Protein 1TH8 (pdb70)

Radius of gyration: 18.72 Å; Cα contacts (8 Å, |Δi|>4): 497; chains: 2; bounding box: 56×42×39 Å

CATH classification: 3.30.565.10

Int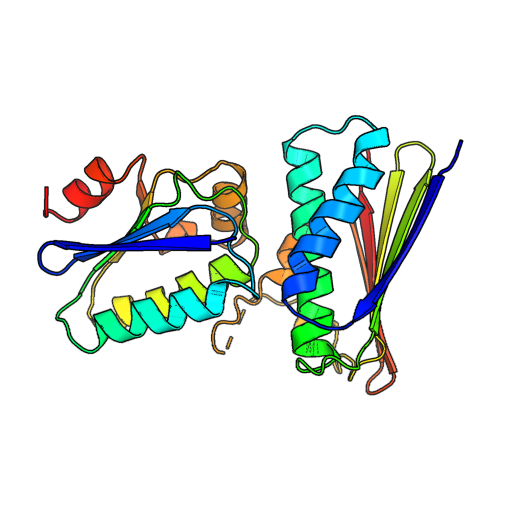erPro domains:
  IPR003594 Histidine kinase/HSP90-like ATPase domain [PF13581] (9-136)
  IPR003594 Histidine kinase/HSP90-like ATPase domain [SM00387] (35-140)
  IPR010194 Anti-sigma F factor [MF_00637] (1-140)
  IPR010194 Anti-sigma F factor [TIGR01925] (3-137)
  IPR036890 Histidine kinase/HSP90-like ATPase superfamily [G3DSA:3.30.565.10] (1-143)
  IPR036890 Histidine kinase/HSP90-like ATPase superfamily [SSF55874] (29-134)
  IPR050267 Bacterial Anti-sigma-factor Serine-Protein Kinases [PTHR35526] (3-136)

Nearest PDB structures (foldseek):
  1th8-assembly1_A-2  TM=1.008E+00  e=5.414E-26  Geobacillus stearothermophilus
  1thn-assembly1_A  TM=9.898E-01  e=7.086E-21  Geobacillus stearothermophilus
  6m37-assembly1_C-2  TM=9.021E-01  e=6.047E-09  Bacillus subtilis subsp. subtilis str. 168
  6m37-assembly1_A-2  TM=9.165E-01  e=3.126E-08  Bacillus subtilis subsp. subtilis str. 168
  6m36-assembly1_G  TM=9.454E-01  e=6.528E-08  Bacillus subtilis subsp. subtilis str. 168

Secondary structure (DSSP, 8-state):
-EEEEEEEEES-TTHHHHHHHHHHHHHGGG---HHHHHHHHHHHHHHHHHIIIIISTT-TTSEEEEEEEEETTEEEEEEEE-SS--S-HHHHT------S-HHHHHHHHSSEEEEEEETTTEEEEEEEE---/-EEEEEEEETTEEEEEEEEEESHHHHHHHHHHHHHHHHSS---EEEEEEEEEEEE-HHHHHHHHHHHHHHHHTT--EEEES--HHHHHHHHHHTGGGTSEEESSHHHHHHHTT--

GO terms:
  GO:0005515 protein binding (F, IPI)

Sequence (247 aa):
MRNEMHLQFSARSENESFARVTVAAFVAQLDPTMDELTEIKTVVSEAVTNAIIHGYNNDPNGIVSISVIIEDGVVHLTVRDEGVGIPDIEEARQPLERSGMGFTIMENFMDEVIVESEVNKGTTVYLKKHGISLAIDLEVKQDVLIVRLSGELDHHTAEELREQVTDVLENRAIRHIVLNLGQLTFMDSSGLGVILGRYKQIKNVGGQMVVCAVSPAVKRLFDMSGLFKIIRVEADEQFALQALGVA

Foldseek 3Di:
DKDKDKDKFFLALVCLQVQLVVVLVVLCVLVDDPVLSVLSSLLSSLLSPCCNCPFAVNHRVWMKMWMWIADPNKTKIKIKTQGQWDPDPVVLCDAVPDGSCNNVSQVVSFPDWDWDIDGNGIIMIITMHHDD/DKDWDWDDQPQEIETEIAEEDDPVPLVVVLVVVVVDVVPDNHQEYEYECQRYPYYDVRNVVSLVVVLVVNVVSVHAYEYENDDPVRVVVCVVVVVCVRHPYYHGPVVRCVVVVRD

B-factor: mean 39.4, std 10.83, range [18.96, 75.77]

Organism: Geobacillus stearothermophilus (NCBI:txid1422)

Structure (mmCIF, N/CA/C/O backbone):
data_1TH8
#
_entry.id   1TH8
#
_cell.length_a   153.646
_cell.length_b   153.646
_cell.length_c   97.517
_cell.angle_alpha   90.00
_cell.angle_beta   90.00
_cell.angle_gamma   120.00
#
_symmetry.space_group_name_H-M   'H 3 2'
#
loop_
_entity.id
_entity.type
_entity.pdbx_description
1 polymer 'Anti-sigma F factor'
2 polymer 'Anti-sigma F factor antagonist'
3 non-polymer 'MAGNESIUM ION'
4 non-polymer "ADENOSINE-5'-DIPHOSPHATE"
5 water water
#
loop_
_atom_site.group_PDB
_atom_site.id
_atom_site.type_symbol
_atom_site.label_atom_id
_atom_site.label_alt_id
_atom_site.label_comp_id
_atom_site.label_asym_id
_atom_site.label_entity_id
_atom_site.label_seq_id
_atom_site.pdbx_PDB_ins_code
_atom_site.Cartn_x
_atom_site.Cartn_y
_atom_site.Cartn_z
_atom_site.occupancy
_atom_site.B_iso_or_equiv
_atom_site.auth_seq_id
_atom_site.auth_comp_id
_atom_site.auth_asym_id
_atom_site.auth_atom_id
_atom_site.pdbx_PDB_model_num
ATOM 1 N N . MET A 1 1 ? 48.427 113.080 -34.527 1.00 61.93 1 MET A N 1
ATOM 2 C CA . MET A 1 1 ? 47.507 113.232 -33.367 1.00 60.44 1 MET A CA 1
ATOM 3 C C . MET A 1 1 ? 46.283 112.354 -33.364 1.00 60.06 1 MET A C 1
ATOM 4 O O . MET A 1 1 ? 45.293 112.556 -34.084 1.00 61.23 1 MET A O 1
ATOM 9 N N . ARG A 1 2 ? 46.449 111.356 -32.509 1.00 56.68 2 ARG A N 1
ATOM 10 C CA . ARG A 1 2 ? 45.531 110.298 -32.185 1.00 52.24 2 ARG A CA 1
ATOM 11 C C . ARG A 1 2 ? 45.626 110.362 -30.654 1.00 49.04 2 ARG A C 1
ATOM 12 O O . ARG A 1 2 ? 46.707 110.207 -30.086 1.00 49.94 2 ARG A O 1
ATOM 20 N N . ASN A 1 3 ? 44.515 110.616 -29.982 1.00 43.77 3 ASN A N 1
ATOM 21 C CA . ASN A 1 3 ? 44.545 110.758 -28.537 1.00 38.14 3 ASN A CA 1
ATOM 22 C C . ASN A 1 3 ? 43.724 109.652 -27.882 1.00 37.28 3 ASN A C 1
ATOM 23 O O . ASN A 1 3 ? 42.677 109.266 -28.396 1.00 37.42 3 ASN A O 1
ATOM 28 N N . GLU A 1 4 ? 44.199 109.127 -26.760 1.00 35.05 4 GLU A N 1
ATOM 29 C CA . GLU A 1 4 ? 43.473 108.066 -26.085 1.00 34.73 4 GLU A CA 1
ATOM 30 C C . GLU A 1 4 ? 43.401 108.264 -24.588 1.00 34.31 4 GLU A C 1
ATOM 31 O O . GLU A 1 4 ? 44.286 108.856 -23.975 1.00 33.93 4 GLU A O 1
ATOM 37 N N . MET A 1 5 ? 42.333 107.736 -24.009 1.00 32.54 5 MET A N 1
ATOM 38 C CA . MET A 1 5 ? 42.083 107.848 -22.588 1.00 31.29 5 MET A CA 1
ATOM 39 C C . MET A 1 5 ? 41.462 106.549 -22.074 1.00 31.03 5 MET A C 1
ATOM 40 O O . MET A 1 5 ? 40.710 105.893 -22.791 1.00 30.98 5 MET A O 1
ATOM 45 N N . HIS A 1 6 ? 41.800 106.174 -20.840 1.00 30.12 6 HIS A N 1
ATOM 46 C CA . HIS A 1 6 ? 41.268 104.968 -20.211 1.00 27.26 6 HIS A CA 1
ATOM 47 C C . HIS A 1 6 ? 40.894 105.316 -18.769 1.00 27.00 6 HIS A C 1
ATOM 48 O O . HIS A 1 6 ? 41.698 105.885 -18.036 1.00 27.04 6 HIS A O 1
ATOM 55 N N . LEU A 1 7 ? 39.669 104.983 -18.375 1.00 25.19 7 LEU A N 1
ATOM 56 C CA . LEU A 1 7 ? 39.172 105.284 -17.039 1.00 25.83 7 LEU A CA 1
ATOM 57 C C . LEU A 1 7 ? 38.559 104.059 -16.366 1.00 25.95 7 LEU A C 1
ATOM 58 O O . LEU A 1 7 ? 37.765 103.352 -16.967 1.00 27.64 7 LEU A O 1
ATOM 63 N N . GLN A 1 8 ? 38.943 103.798 -15.122 1.00 27.07 8 GLN A N 1
ATOM 64 C CA . GLN A 1 8 ? 38.383 102.678 -14.377 1.00 27.13 8 GLN A CA 1
ATOM 65 C C . GLN A 1 8 ? 37.883 103.271 -13.080 1.00 27.63 8 GLN A C 1
ATOM 66 O O . GLN A 1 8 ? 38.505 104.184 -12.547 1.00 33.13 8 GLN A O 1
ATOM 72 N N . PHE A 1 9 ? 36.772 102.768 -12.562 1.00 26.68 9 PHE A N 1
ATOM 73 C CA . PHE A 1 9 ? 36.234 103.309 -11.321 1.00 25.82 9 PHE A CA 1
ATOM 74 C C . PHE A 1 9 ? 35.259 102.359 -10.638 1.00 26.28 9 PHE A C 1
ATOM 75 O O . PHE A 1 9 ? 34.687 101.474 -11.277 1.00 25.58 9 PHE A O 1
ATOM 83 N N . SER A 1 10 ? 35.076 102.557 -9.336 1.00 25.94 10 SER A N 1
ATOM 84 C CA . SER A 1 10 ? 34.179 101.730 -8.537 1.00 26.70 10 SER A CA 1
ATOM 85 C C . SER A 1 10 ? 32.772 101.690 -9.121 1.00 27.25 10 SER A C 1
ATOM 86 O O . SER A 1 10 ? 32.264 102.696 -9.628 1.00 27.22 10 SER A O 1
ATOM 89 N N . ALA A 1 11 ? 32.135 100.529 -9.027 1.00 27.13 11 ALA A N 1
ATOM 90 C CA . ALA A 1 11 ? 30.782 100.375 -9.536 1.00 27.68 11 ALA A CA 1
ATOM 91 C C . ALA A 1 11 ? 29.774 101.025 -8.581 1.00 28.80 11 ALA A C 1
ATOM 92 O O . ALA 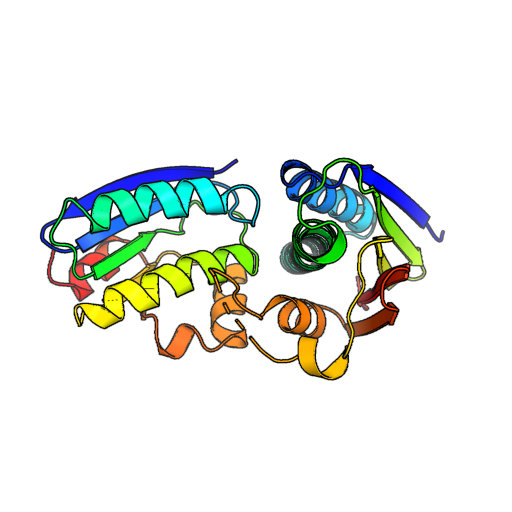A 1 11 ? 29.039 100.335 -7.878 1.00 30.55 11 ALA A O 1
ATOM 94 N N . ARG A 1 12 ? 29.762 102.358 -8.562 1.00 30.15 12 ARG A N 1
ATOM 95 C CA . ARG A 1 12 ? 28.858 103.154 -7.722 1.00 30.31 12 ARG A CA 1
ATOM 96 C C . ARG A 1 12 ? 28.010 104.044 -8.622 1.00 30.26 12 ARG A C 1
ATOM 97 O O . ARG A 1 12 ? 28.513 104.596 -9.602 1.00 30.63 12 ARG A O 1
ATOM 105 N N . SER A 1 13 ? 26.735 104.203 -8.285 1.00 30.59 13 SER A N 1
ATOM 106 C CA . SER A 1 13 ? 25.839 104.982 -9.126 1.00 31.65 13 SER A CA 1
ATOM 107 C C . SER A 1 13 ? 26.222 106.442 -9.267 1.00 31.83 13 SER A C 1
ATOM 108 O O . SER A 1 13 ? 25.934 107.059 -10.289 1.00 32.92 13 SER A O 1
ATOM 111 N N . GLU A 1 14 ? 26.880 107.003 -8.261 1.00 33.07 14 GLU A N 1
ATOM 112 C CA . GLU A 1 14 ? 27.280 108.403 -8.364 1.00 33.21 14 GLU A CA 1
ATOM 113 C C . GLU A 1 14 ? 28.357 108.578 -9.422 1.00 31.70 14 GLU A C 1
ATOM 114 O O . GLU A 1 14 ? 28.588 109.695 -9.888 1.00 34.15 14 GLU A O 1
ATOM 120 N N . ASN A 1 15 ? 29.013 107.486 -9.813 1.00 28.72 15 ASN A N 1
ATOM 121 C CA . ASN A 1 15 ? 30.045 107.580 -10.835 1.00 26.64 15 ASN A CA 1
ATOM 122 C C . ASN A 1 15 ? 29.474 107.602 -12.246 1.00 26.65 15 ASN A C 1
ATOM 123 O O . ASN A 1 15 ? 30.216 107.773 -13.214 1.00 26.05 15 ASN A O 1
ATOM 128 N N . GLU A 1 16 ? 28.159 107.435 -12.364 1.00 26.90 16 GLU A N 1
ATOM 129 C CA . GLU A 1 16 ? 27.506 107.480 -13.674 1.00 27.90 16 GLU A CA 1
ATOM 130 C C . GLU A 1 16 ? 27.749 108.869 -14.249 1.00 27.89 16 GLU A C 1
ATOM 131 O O . GLU A 1 16 ? 28.158 109.022 -15.403 1.00 29.66 16 GLU A O 1
ATOM 137 N N . SER A 1 17 ? 27.499 109.872 -13.415 1.00 27.43 17 SER A N 1
ATOM 138 C CA . SER A 1 17 ? 27.678 111.276 -13.763 1.00 27.55 17 SER A CA 1
ATOM 139 C C . SER A 1 17 ? 29.143 111.571 -14.055 1.00 27.62 17 SER A C 1
ATOM 140 O O . SER A 1 17 ? 29.481 112.252 -15.029 1.00 28.49 17 SER A O 1
ATOM 143 N N . PHE A 1 18 ? 30.006 111.058 -13.191 1.00 26.03 18 PHE A N 1
ATOM 144 C CA . PHE A 1 18 ? 31.432 111.246 -13.332 1.00 24.03 18 PHE A CA 1
ATOM 145 C C . PHE A 1 18 ? 31.905 110.720 -14.688 1.00 23.59 18 PHE A C 1
ATOM 146 O O . PHE A 1 18 ? 32.737 111.338 -15.345 1.00 24.51 18 PHE A O 1
ATOM 154 N N . ALA A 1 19 ? 31.373 109.580 -15.108 1.00 23.17 19 ALA A N 1
ATOM 155 C CA . ALA A 1 19 ? 31.767 108.995 -16.382 1.00 23.13 19 ALA A CA 1
ATOM 156 C C . ALA A 1 19 ? 31.275 109.847 -17.546 1.00 25.10 19 ALA A C 1
ATOM 157 O O . ALA A 1 19 ? 31.993 110.037 -18.525 1.00 25.46 19 ALA A O 1
ATOM 159 N N . ARG A 1 20 ? 30.060 110.379 -17.438 1.00 25.98 20 ARG A N 1
ATOM 160 C CA . ARG A 1 20 ? 29.528 111.218 -18.508 1.00 27.85 20 ARG A CA 1
ATOM 161 C C . ARG A 1 20 ? 30.411 112.446 -18.691 1.00 28.32 20 ARG A C 1
ATOM 162 O O . ARG A 1 20 ? 30.816 112.788 -19.810 1.00 28.07 20 ARG A O 1
ATOM 170 N N . VAL A 1 21 ? 30.692 113.108 -17.574 1.00 28.33 21 VAL A N 1
ATOM 171 C CA . VAL A 1 21 ? 31.503 114.310 -17.558 1.00 26.38 21 VAL A CA 1
ATOM 172 C C . VAL A 1 21 ? 32.879 114.090 -18.173 1.00 27.69 21 VAL A C 1
ATOM 173 O O . VAL A 1 21 ? 33.283 114.815 -19.082 1.00 29.3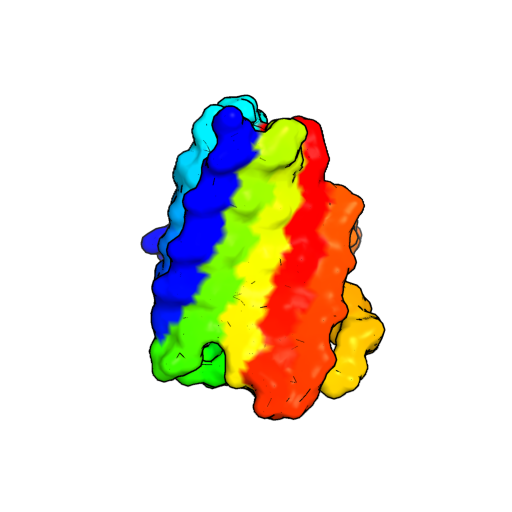4 21 VAL A O 1
ATOM 177 N N . THR A 1 22 ? 33.580 113.072 -17.691 1.00 26.42 22 THR A N 1
ATOM 178 C CA . THR A 1 22 ? 34.920 112.756 -18.159 1.00 25.84 22 THR A CA 1
ATOM 179 C C . THR A 1 22 ? 35.025 112.457 -19.657 1.00 25.93 22 THR A C 1
ATOM 180 O O . THR A 1 22 ? 35.884 113.013 -20.345 1.00 25.56 22 THR A O 1
ATOM 184 N N . VAL A 1 23 ? 34.174 111.566 -20.157 1.00 25.25 23 VAL A N 1
ATOM 185 C CA . VAL A 1 23 ? 34.203 111.218 -21.573 1.00 24.24 23 VAL A CA 1
ATOM 186 C C . VAL A 1 23 ? 33.866 112.424 -22.432 1.00 26.00 23 VAL A C 1
ATOM 187 O O . VAL A 1 23 ? 34.469 112.626 -23.494 1.00 25.74 23 VAL A O 1
ATOM 191 N N . ALA A 1 24 ? 32.902 113.221 -21.973 1.00 25.61 24 ALA A N 1
ATOM 192 C CA . ALA A 1 24 ? 32.509 114.421 -22.702 1.00 27.68 24 ALA A CA 1
ATOM 193 C C . ALA A 1 24 ? 33.686 115.394 -22.749 1.00 29.32 24 ALA A C 1
ATOM 194 O O . ALA A 1 24 ? 33.991 115.952 -23.804 1.00 32.32 24 ALA A O 1
ATOM 196 N N . ALA A 1 25 ? 34.342 115.594 -21.605 1.00 28.37 25 ALA A N 1
ATOM 197 C CA . ALA A 1 25 ? 35.489 116.499 -21.517 1.00 27.71 25 ALA A CA 1
ATOM 198 C C . ALA A 1 25 ? 36.559 116.090 -22.521 1.00 27.49 25 ALA A C 1
ATOM 199 O O . ALA A 1 25 ? 37.154 116.933 -23.180 1.00 29.34 25 ALA A O 1
ATOM 201 N N . PHE A 1 26 ? 36.791 114.788 -22.639 1.00 26.21 26 PHE A N 1
ATOM 202 C CA . PHE A 1 26 ? 37.784 114.276 -23.570 1.00 27.07 26 PHE A CA 1
ATOM 203 C C . PHE A 1 26 ? 37.339 114.424 -25.037 1.00 28.14 26 PHE A C 1
ATOM 204 O O . PHE A 1 26 ? 38.139 114.743 -25.911 1.00 30.42 26 PHE A O 1
ATOM 212 N N . VAL A 1 27 ? 36.063 114.190 -25.307 1.00 29.87 27 VAL A N 1
ATOM 213 C CA . VAL A 1 27 ? 35.553 114.294 -26.669 1.00 32.14 27 VAL A CA 1
ATOM 214 C C . VAL A 1 27 ? 35.464 115.755 -27.118 1.00 33.19 27 VAL A C 1
ATOM 215 O O . VAL A 1 27 ? 35.468 116.047 -28.314 1.00 33.84 27 VAL A O 1
ATOM 219 N N . ALA A 1 28 ? 35.408 116.667 -26.153 1.00 34.39 28 ALA A N 1
ATOM 220 C CA . ALA A 1 28 ? 35.320 118.094 -26.437 1.00 36.62 28 ALA A CA 1
ATOM 221 C C . ALA A 1 28 ? 36.493 118.584 -27.280 1.00 38.64 28 ALA A C 1
ATOM 222 O O . ALA A 1 28 ? 36.351 119.530 -28.052 1.00 40.90 28 ALA A O 1
ATOM 224 N N . GLN A 1 29 ? 37.648 117.942 -27.137 1.00 40.69 29 GLN A N 1
ATOM 225 C CA . GLN A 1 29 ? 38.831 118.336 -27.898 1.00 43.02 29 GLN A CA 1
ATOM 226 C C . GLN A 1 29 ? 38.560 118.347 -29.407 1.00 43.48 29 GLN A C 1
ATOM 227 O O . GLN A 1 29 ? 39.337 118.908 -30.174 1.00 44.05 29 GLN A O 1
ATOM 233 N N . LEU A 1 30 ? 37.457 117.729 -29.823 1.00 43.40 30 LEU A N 1
ATOM 234 C CA . LEU A 1 30 ? 37.080 117.670 -31.234 1.00 44.43 30 LEU A CA 1
ATOM 235 C C . LEU A 1 30 ? 36.070 118.745 -31.621 1.00 45.97 30 LEU A C 1
ATOM 236 O O . LEU A 1 30 ? 35.654 118.818 -32.778 1.00 46.78 30 LEU A O 1
ATOM 241 N N . ASP A 1 31 ? 35.665 119.568 -30.661 1.00 47.11 31 ASP A N 1
ATOM 242 C CA . ASP A 1 31 ? 34.673 120.609 -30.921 1.00 49.49 31 ASP A CA 1
ATOM 243 C C . ASP A 1 31 ? 33.399 120.024 -31.534 1.00 49.04 31 ASP A C 1
ATOM 244 O O . ASP A 1 31 ? 33.078 120.286 -32.695 1.00 49.41 31 ASP A O 1
ATOM 249 N N . PRO A 1 32 ? 32.671 119.195 -30.771 1.00 48.51 32 PRO A N 1
ATOM 250 C CA . PRO A 1 32 ? 31.430 118.598 -31.279 1.00 48.01 32 PRO A CA 1
ATOM 251 C C . PRO A 1 32 ? 30.249 119.502 -30.940 1.00 47.84 32 PRO A C 1
ATOM 252 O O . PRO A 1 32 ? 30.366 120.381 -30.081 1.00 47.95 32 PRO A O 1
ATOM 256 N N . THR A 1 33 ? 29.116 119.291 -31.604 1.00 47.13 33 THR A N 1
ATOM 257 C CA . THR A 1 33 ? 27.934 120.100 -31.328 1.00 48.44 33 THR A CA 1
ATOM 258 C C . THR A 1 33 ? 27.386 119.698 -29.964 1.00 49.98 33 THR A C 1
ATOM 259 O O . THR A 1 33 ? 27.778 118.668 -29.416 1.00 49.79 33 THR A O 1
ATOM 263 N N . MET A 1 34 ? 26.490 120.510 -29.411 1.00 51.92 34 MET A N 1
ATOM 264 C CA . MET A 1 34 ? 25.907 120.198 -28.111 1.00 53.52 34 MET A CA 1
ATOM 265 C C . MET A 1 34 ? 25.122 118.901 -28.189 1.00 51.64 34 MET A C 1
ATOM 266 O O . MET A 1 34 ? 25.107 118.111 -27.241 1.00 51.85 34 MET A O 1
ATOM 271 N N . ASP A 1 35 ? 24.473 118.683 -29.324 1.00 48.34 35 ASP A N 1
ATOM 272 C CA . ASP A 1 35 ? 23.688 117.479 -29.514 1.00 47.93 35 ASP A CA 1
ATOM 273 C C . ASP A 1 35 ? 24.567 116.247 -29.581 1.00 44.94 35 ASP A C 1
ATOM 274 O O . ASP A 1 35 ? 24.202 115.201 -29.051 1.00 45.13 35 ASP A O 1
ATOM 279 N N . GLU A 1 36 ? 25.723 116.367 -30.228 1.00 41.80 36 GLU A N 1
ATOM 280 C CA . GLU A 1 36 ? 26.644 115.239 -30.339 1.00 39.52 36 GLU A CA 1
ATOM 281 C C . GLU A 1 36 ? 27.206 114.884 -28.968 1.00 36.44 36 GLU A C 1
ATOM 282 O O . GLU A 1 36 ? 27.371 113.715 -28.636 1.00 36.80 36 GLU A O 1
ATOM 288 N N . LEU A 1 37 ? 27.486 115.907 -28.177 1.00 33.44 37 LEU A N 1
ATOM 289 C CA . LEU A 1 37 ? 28.021 115.738 -26.834 1.00 32.29 37 LEU A CA 1
ATOM 290 C C . LEU A 1 37 ? 26.960 115.106 -25.927 1.00 31.52 37 LEU A C 1
ATOM 291 O O . LEU A 1 37 ? 27.268 114.283 -25.063 1.00 28.54 37 LEU A O 1
ATOM 296 N N . THR A 1 38 ? 25.706 115.499 -26.127 1.00 30.45 38 THR A N 1
ATOM 297 C CA . THR A 1 38 ? 24.613 114.957 -25.334 1.00 30.15 38 THR A CA 1
ATOM 298 C C . THR A 1 38 ? 24.477 113.468 -25.639 1.00 29.82 38 THR A C 1
ATOM 299 O O . THR A 1 38 ? 24.332 112.651 -24.733 1.00 31.05 38 THR A O 1
ATOM 303 N N . GLU A 1 39 ? 24.554 113.122 -26.919 1.00 30.49 39 GLU A N 1
ATOM 304 C CA . GLU A 1 39 ? 24.456 111.741 -27.356 1.00 30.82 39 GLU A CA 1
ATOM 305 C C . GLU A 1 39 ? 25.571 110.892 -26.755 1.00 31.15 39 GLU A C 1
ATOM 306 O O . GLU A 1 39 ? 25.319 109.801 -26.240 1.00 31.96 39 GLU A O 1
ATOM 312 N N . ILE A 1 40 ? 26.805 111.388 -26.835 1.00 30.23 40 ILE A N 1
ATOM 313 C CA . ILE A 1 40 ? 27.948 110.676 -26.279 1.00 28.21 40 ILE A CA 1
ATOM 314 C C . ILE A 1 40 ? 27.721 110.459 -24.777 1.00 27.03 40 ILE A C 1
ATOM 315 O O . ILE A 1 40 ? 27.852 109.345 -24.281 1.00 27.77 40 ILE A O 1
ATOM 320 N N . LYS A 1 41 ? 27.372 111.526 -24.064 1.00 26.03 41 LYS A N 1
ATOM 321 C CA . LYS A 1 41 ? 27.126 111.438 -22.626 1.00 27.76 41 LYS A CA 1
ATOM 322 C C . LYS A 1 41 ? 26.048 110.426 -22.291 1.00 28.11 41 LYS A C 1
ATOM 323 O O . LYS A 1 41 ? 26.168 109.687 -21.314 1.00 27.57 41 LYS A O 1
ATOM 329 N N . THR A 1 42 ? 24.999 110.386 -23.109 1.00 28.00 42 THR A N 1
ATOM 330 C CA . THR A 1 42 ? 23.899 109.468 -22.875 1.00 27.20 42 THR A CA 1
ATOM 331 C C . THR A 1 42 ? 24.295 108.007 -23.067 1.00 27.26 42 THR A C 1
ATOM 332 O O . THR A 1 42 ? 24.032 107.183 -22.190 1.00 28.23 42 THR A O 1
ATOM 336 N N . VAL A 1 43 ? 24.937 107.676 -24.189 1.00 25.66 43 VAL A N 1
ATOM 337 C CA . VAL A 1 43 ? 25.342 106.290 -24.416 1.00 24.79 43 VAL A CA 1
ATOM 338 C C . VAL A 1 43 ? 26.349 105.813 -23.357 1.00 25.72 43 VAL A C 1
ATOM 339 O O . VAL A 1 43 ? 26.351 104.637 -22.983 1.00 26.40 43 VAL A O 1
ATOM 343 N N . VAL A 1 44 ? 27.204 106.717 -22.879 1.00 24.86 44 VAL A N 1
ATOM 344 C CA . VAL A 1 44 ? 28.170 106.370 -21.832 1.00 22.96 44 VAL A CA 1
ATOM 345 C C . VAL A 1 44 ? 27.356 106.016 -20.585 1.00 23.50 44 VAL A C 1
ATOM 346 O O . VAL A 1 44 ? 27.626 105.020 -19.905 1.00 23.83 44 VAL A O 1
ATOM 350 N N . SER A 1 45 ? 26.341 106.829 -20.308 1.00 22.60 45 SER A N 1
ATOM 351 C CA . SER A 1 45 ? 25.478 106.623 -19.142 1.00 24.02 45 SER A CA 1
ATOM 352 C C . SER A 1 45 ? 24.734 105.288 -19.213 1.00 25.53 45 SER A C 1
ATOM 353 O O . SER A 1 45 ? 24.600 104.586 -18.212 1.00 25.24 45 SER A O 1
ATOM 356 N N . GLU A 1 46 ? 24.253 104.938 -20.401 1.00 26.98 46 GLU A N 1
ATOM 357 C CA . GLU A 1 46 ? 23.540 103.683 -20.584 1.00 25.85 46 GLU A CA 1
ATOM 358 C C . GLU A 1 46 ? 24.462 102.506 -20.299 1.00 26.37 46 GLU A C 1
ATOM 359 O O . GLU A 1 46 ? 24.143 101.639 -19.488 1.00 27.15 46 GLU A O 1
ATOM 365 N N . ALA A 1 47 ? 25.605 102.482 -20.978 1.00 26.95 47 ALA A N 1
ATOM 366 C CA . ALA A 1 47 ? 26.569 101.403 -20.823 1.00 26.93 47 ALA A CA 1
ATOM 367 C C . ALA A 1 47 ? 27.125 101.297 -19.407 1.00 28.30 47 ALA A C 1
ATOM 368 O O . ALA A 1 47 ? 27.219 100.200 -18.853 1.00 28.84 47 ALA A O 1
ATOM 370 N N . VAL A 1 48 ? 27.502 102.431 -18.825 1.00 27.75 48 VAL A N 1
ATOM 371 C CA . VAL A 1 48 ? 28.052 102.431 -17.478 1.00 25.39 48 VAL A CA 1
ATOM 372 C C . VAL A 1 48 ? 26.993 102.012 -16.461 1.00 25.85 48 VAL A C 1
ATOM 373 O O . VAL A 1 48 ? 27.281 101.265 -15.521 1.00 25.57 48 VAL A O 1
ATOM 377 N N . THR A 1 49 ? 25.765 102.480 -16.652 1.00 25.41 49 THR A N 1
ATOM 378 C CA . THR A 1 49 ? 24.685 102.106 -15.755 1.00 24.26 49 THR A CA 1
ATOM 379 C C . THR A 1 49 ? 24.424 100.597 -15.876 1.00 25.43 49 THR A C 1
ATOM 380 O O . THR A 1 49 ? 24.160 99.922 -14.874 1.00 24.95 49 THR A O 1
ATOM 384 N N . ASN A 1 50 ? 24.510 100.062 -17.094 1.00 24.39 50 ASN A N 1
ATOM 385 C CA . ASN A 1 50 ? 24.286 98.627 -17.284 1.00 25.47 50 ASN A CA 1
ATOM 386 C C . ASN A 1 50 ? 25.323 97.824 -16.501 1.00 26.01 50 ASN A C 1
ATOM 387 O O . ASN A 1 50 ? 24.974 96.864 -15.816 1.00 28.01 50 ASN A O 1
ATOM 392 N N . ALA A 1 51 ? 26.592 98.220 -16.606 1.00 24.87 51 ALA A N 1
ATOM 393 C CA . ALA A 1 51 ? 27.677 97.530 -15.914 1.00 24.50 51 ALA A CA 1
ATOM 394 C C . ALA A 1 51 ? 27.429 97.498 -14.408 1.00 25.62 51 ALA A C 1
ATOM 395 O O . ALA A 1 51 ? 27.577 96.462 -13.760 1.00 26.97 51 ALA A O 1
ATOM 397 N N . ILE A 1 52 ? 27.036 98.641 -13.862 1.00 25.58 52 ILE A N 1
ATOM 398 C CA . ILE A 1 52 ? 26.786 98.774 -12.438 1.00 26.61 52 ILE A CA 1
ATOM 399 C C . ILE A 1 52 ? 25.602 97.956 -11.911 1.00 29.64 52 ILE A C 1
ATOM 400 O O . ILE A 1 52 ? 25.778 97.103 -11.038 1.00 29.17 52 ILE A O 1
ATOM 405 N N . ILE A 1 53 ? 24.406 98.205 -12.440 1.00 30.73 53 ILE A N 1
ATOM 406 C CA . ILE A 1 53 ? 23.219 97.505 -11.971 1.00 32.25 53 ILE A CA 1
ATOM 407 C C . ILE A 1 53 ? 23.026 96.091 -12.484 1.00 33.56 53 ILE A C 1
ATOM 408 O O . ILE A 1 53 ? 22.460 95.268 -11.776 1.00 34.85 53 ILE A O 1
ATOM 413 N N . HIS A 1 54 ? 23.479 95.799 -13.702 1.00 34.56 54 HIS A N 1
ATOM 414 C CA . HIS A 1 54 ? 23.327 94.451 -14.263 1.00 33.44 54 HIS A CA 1
ATOM 415 C C . HIS A 1 54 ? 24.595 93.617 -14.139 1.00 34.20 54 HIS A C 1
ATOM 416 O O . HIS A 1 54 ? 24.545 92.449 -13.752 1.00 35.88 54 HIS A O 1
ATOM 423 N N . GLY A 1 55 ? 25.730 94.205 -14.507 1.00 33.01 55 GLY A N 1
ATOM 424 C CA . GLY A 1 55 ? 26.982 93.477 -14.423 1.00 31.79 55 GLY A CA 1
ATOM 425 C C . GLY A 1 55 ? 27.415 93.140 -13.001 1.00 31.69 55 GLY A C 1
ATOM 426 O O . GLY A 1 55 ? 27.710 91.988 -12.695 1.00 30.51 55 GLY A O 1
ATOM 427 N N . TYR A 1 56 ? 27.440 94.140 -12.125 1.00 31.68 56 TYR A N 1
ATOM 428 C CA . TYR A 1 56 ? 27.876 93.931 -10.748 1.00 32.39 56 TYR A CA 1
ATOM 429 C C . TYR A 1 56 ? 26.754 93.918 -9.723 1.00 35.40 56 TYR A C 1
ATOM 430 O O . TYR A 1 56 ? 27.015 93.827 -8.522 1.00 35.11 56 TYR A O 1
ATOM 439 N N . ASN A 1 57 ? 25.509 94.011 -10.180 1.00 38.47 57 ASN A N 1
ATOM 440 C CA . ASN A 1 57 ? 24.385 94.007 -9.250 1.00 42.15 57 ASN A CA 1
ATOM 441 C C . ASN A 1 57 ? 24.579 95.014 -8.120 1.00 43.01 57 ASN A C 1
ATOM 442 O O . ASN A 1 57 ? 24.351 94.700 -6.954 1.00 43.56 57 ASN A O 1
ATOM 447 N N . ASN A 1 58 ? 25.013 96.216 -8.482 1.00 44.23 58 ASN A N 1
ATOM 448 C CA . ASN A 1 58 ? 25.230 97.305 -7.534 1.00 44.40 58 ASN A CA 1
ATOM 449 C C . ASN A 1 58 ? 26.336 97.120 -6.500 1.00 44.08 58 ASN A C 1
ATOM 450 O O . ASN A 1 58 ? 26.429 97.899 -5.552 1.00 45.59 58 ASN A O 1
ATOM 455 N N . ASP A 1 59 ? 27.175 96.104 -6.673 1.00 42.89 59 ASP A N 1
ATOM 456 C CA . ASP A 1 59 ? 28.284 95.880 -5.748 1.00 41.85 59 ASP A CA 1
ATOM 457 C C . ASP A 1 59 ? 29.407 96.882 -6.062 1.00 40.95 59 ASP A C 1
ATOM 458 O O . ASP A 1 59 ? 30.036 96.818 -7.121 1.00 37.95 59 ASP A O 1
ATOM 463 N N . PRO A 1 60 ? 29.676 97.814 -5.129 1.00 40.75 60 PRO A N 1
ATOM 464 C CA . PRO A 1 60 ? 30.708 98.844 -5.290 1.00 40.12 60 PRO A CA 1
ATOM 465 C C . PRO A 1 60 ? 32.139 98.346 -5.416 1.00 39.64 60 PRO A C 1
ATOM 466 O O . PRO A 1 60 ? 33.046 99.126 -5.703 1.00 41.40 60 PRO A O 1
ATOM 470 N N . ASN A 1 61 ? 32.356 97.057 -5.200 1.00 38.65 61 ASN A N 1
ATOM 471 C CA . ASN A 1 61 ? 33.703 96.533 -5.326 1.00 36.95 61 ASN A CA 1
ATOM 472 C C . ASN A 1 61 ? 34.014 96.216 -6.782 1.00 35.29 61 ASN A C 1
ATOM 473 O O . ASN A 1 61 ? 35.174 96.042 -7.162 1.00 34.58 61 ASN A O 1
ATOM 478 N N . GLY A 1 62 ? 32.972 96.157 -7.604 1.00 33.24 62 GLY A N 1
ATOM 479 C CA . GLY A 1 62 ? 33.177 95.885 -9.012 1.00 29.95 62 GLY A CA 1
ATOM 480 C C . GLY A 1 62 ? 33.849 97.090 -9.640 1.00 29.47 62 GLY A C 1
ATOM 481 O O . GLY A 1 62 ? 33.673 98.225 -9.178 1.00 28.85 62 GLY A O 1
ATOM 482 N N . ILE A 1 63 ? 34.621 96.847 -10.691 1.00 27.54 63 ILE A N 1
ATOM 483 C CA . ILE A 1 63 ? 35.329 97.912 -11.385 1.00 26.21 63 ILE A CA 1
ATOM 484 C C . ILE A 1 63 ? 34.832 98.059 -12.824 1.00 26.53 63 ILE A C 1
ATOM 485 O O . ILE A 1 63 ? 34.894 97.113 -13.613 1.00 25.90 63 ILE A O 1
ATOM 490 N N . VAL A 1 64 ? 34.335 99.251 -13.145 1.00 25.64 64 VAL A N 1
ATOM 491 C CA . VAL A 1 64 ? 33.843 99.573 -14.484 1.00 24.70 64 VAL A CA 1
ATOM 492 C C . VAL A 1 64 ? 35.010 100.215 -15.222 1.00 26.09 64 VAL A C 1
ATOM 493 O O . VAL A 1 64 ? 35.621 101.156 -14.711 1.00 27.69 64 VAL A O 1
ATOM 497 N N . SER A 1 65 ? 35.311 99.718 -16.417 1.00 26.01 65 SER A N 1
ATOM 498 C CA . SER A 1 65 ? 36.423 100.234 -17.209 1.00 27.33 65 SER A CA 1
ATOM 499 C C . SER A 1 65 ? 35.989 100.831 -18.551 1.00 28.07 65 SER A C 1
ATOM 500 O O . SER A 1 65 ? 35.197 100.239 -19.287 1.00 30.69 65 SER A O 1
ATOM 503 N N . ILE A 1 66 ? 36.521 102.009 -18.863 1.00 27.57 66 ILE A N 1
ATOM 504 C CA . ILE A 1 66 ? 36.189 102.721 -20.088 1.00 25.64 66 ILE A CA 1
ATO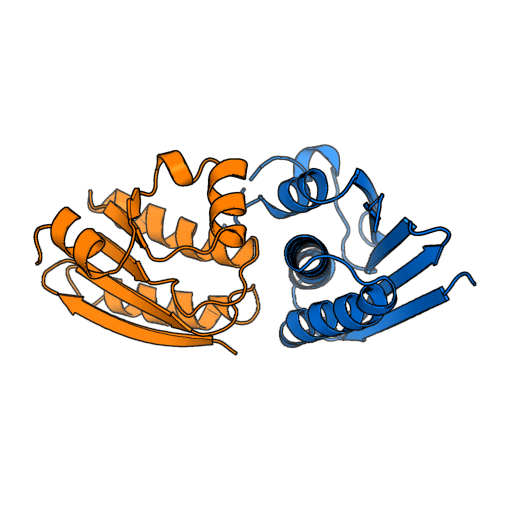M 505 C C . ILE A 1 66 ? 37.431 103.111 -20.876 1.00 27.52 66 ILE A C 1
ATOM 506 O O . ILE A 1 66 ? 38.467 103.433 -20.298 1.00 27.61 66 ILE A O 1
ATOM 511 N N . SER A 1 67 ? 37.313 103.089 -22.198 1.00 26.06 67 SER A N 1
ATOM 512 C CA . SER A 1 67 ? 38.407 103.470 -23.075 1.00 26.62 67 SER A CA 1
ATOM 513 C C . SER A 1 67 ? 37.846 104.346 -24.171 1.00 27.31 67 SER A C 1
ATOM 514 O O . SER A 1 67 ? 36.802 104.039 -24.741 1.00 27.46 67 SER A O 1
ATOM 517 N N . VAL A 1 68 ? 38.523 105.453 -24.444 1.00 27.35 68 VAL A N 1
ATOM 518 C CA . VAL A 1 68 ? 38.099 106.347 -25.505 1.00 28.35 68 VAL A CA 1
ATOM 519 C C . VAL A 1 68 ? 39.310 106.625 -26.376 1.00 30.66 68 VAL A C 1
ATOM 520 O O . VAL A 1 68 ? 40.287 107.216 -25.920 1.00 31.64 68 VAL A O 1
ATOM 524 N N . ILE A 1 69 ? 39.262 106.154 -27.617 1.00 32.70 69 ILE A N 1
ATOM 525 C CA . ILE A 1 69 ? 40.345 106.381 -28.565 1.00 33.42 69 ILE A CA 1
ATOM 526 C C . ILE A 1 69 ? 39.803 107.362 -29.589 1.00 34.48 69 ILE A C 1
ATOM 527 O O . ILE A 1 69 ? 38.758 107.115 -30.177 1.00 34.55 69 ILE A O 1
ATOM 532 N N . ILE A 1 70 ? 40.480 108.484 -29.783 1.00 35.60 70 ILE A N 1
ATOM 533 C CA . ILE A 1 70 ? 40.038 109.434 -30.791 1.00 37.89 70 ILE A CA 1
ATOM 534 C C . ILE A 1 70 ? 41.101 109.425 -31.874 1.00 41.35 70 ILE A C 1
ATOM 535 O O . ILE A 1 70 ? 42.268 109.720 -31.615 1.00 39.78 70 ILE A O 1
ATOM 540 N N . GLU A 1 71 ? 40.697 109.055 -33.083 1.00 45.37 71 GLU A N 1
ATOM 541 C CA . GLU A 1 71 ? 41.623 108.985 -34.199 1.00 50.33 71 GLU A CA 1
ATOM 542 C C . GLU A 1 71 ? 40.936 109.325 -35.514 1.00 52.35 71 GLU A C 1
ATOM 543 O O . GLU A 1 71 ? 39.969 108.672 -35.908 1.00 53.63 71 GLU A O 1
ATOM 549 N N . ASP A 1 72 ? 41.446 110.354 -36.186 1.00 54.75 72 ASP A N 1
ATOM 550 C CA . ASP A 1 72 ? 40.891 110.798 -37.461 1.00 55.83 72 ASP A CA 1
ATOM 551 C C . ASP A 1 72 ? 39.427 111.192 -37.307 1.00 55.24 72 ASP A C 1
ATOM 552 O O . ASP A 1 72 ? 38.564 110.756 -38.075 1.00 54.96 72 ASP A O 1
ATOM 557 N N . GLY A 1 73 ? 39.158 112.014 -36.296 1.00 54.00 73 GLY A N 1
ATOM 558 C CA . GLY A 1 73 ? 37.806 112.478 -36.048 1.00 51.60 73 GLY A CA 1
ATOM 559 C C . GLY A 1 73 ? 36.831 111.405 -35.602 1.00 49.35 73 GLY A C 1
ATOM 560 O O . GLY A 1 73 ? 35.669 111.709 -35.332 1.00 49.72 73 GLY A O 1
ATOM 561 N N . VAL A 1 74 ? 37.299 110.159 -35.519 1.00 46.51 74 VAL A N 1
ATOM 562 C CA . VAL A 1 74 ? 36.457 109.034 -35.109 1.00 42.72 74 VAL A CA 1
ATOM 563 C C . VAL A 1 74 ? 36.600 108.693 -33.621 1.00 40.58 74 VAL A C 1
ATOM 564 O O . VAL A 1 74 ? 37.713 108.591 -33.093 1.00 39.69 74 VAL A O 1
ATOM 568 N N . VAL A 1 75 ? 35.461 108.514 -32.957 1.00 36.23 75 VAL A N 1
ATOM 569 C CA . VAL A 1 75 ? 35.430 108.197 -31.536 1.00 32.54 75 VAL A CA 1
ATOM 570 C C . VAL A 1 75 ? 35.143 106.721 -31.273 1.00 32.63 75 VAL A C 1
ATOM 571 O O . VAL A 1 75 ? 34.073 106.217 -31.612 1.00 33.43 75 VAL A O 1
ATOM 575 N N . HIS A 1 76 ? 36.108 106.037 -30.667 1.00 32.35 76 HIS A N 1
ATOM 576 C CA . HIS A 1 76 ? 35.979 104.630 -30.319 1.00 30.86 76 HIS A CA 1
ATOM 577 C C . HIS A 1 76 ? 35.760 104.574 -28.817 1.00 29.11 76 HIS A C 1
ATOM 578 O O . HIS A 1 76 ? 36.678 104.816 -28.043 1.00 28.48 76 HIS A O 1
ATOM 585 N N . LEU A 1 77 ? 34.537 104.259 -28.415 1.00 29.02 77 LEU A N 1
ATOM 586 C CA . LEU A 1 77 ? 34.171 104.175 -27.005 1.00 29.55 77 LEU A CA 1
ATOM 587 C C . LEU A 1 77 ? 33.927 102.718 -26.589 1.00 30.37 77 LEU A C 1
ATOM 588 O O . LEU A 1 77 ? 33.103 102.030 -27.184 1.00 31.59 77 LEU A O 1
ATOM 593 N N . THR A 1 78 ? 34.637 102.256 -25.565 1.00 29.71 78 THR A N 1
ATOM 594 C CA . THR A 1 78 ? 34.497 100.881 -25.097 1.00 29.75 78 THR A CA 1
ATOM 595 C C . THR A 1 78 ? 34.192 100.835 -23.607 1.00 30.61 78 THR A C 1
ATOM 596 O O . THR A 1 78 ? 34.968 101.341 -22.802 1.00 30.84 78 THR A O 1
ATOM 600 N N . VAL A 1 79 ? 33.061 100.239 -23.243 1.00 29.07 79 VAL A N 1
ATOM 601 C CA . VAL A 1 79 ? 32.696 100.119 -21.836 1.00 28.24 79 VAL A CA 1
ATOM 602 C C . VAL A 1 79 ? 32.693 98.645 -21.451 1.00 30.62 79 VAL A C 1
ATOM 603 O O . VAL A 1 79 ? 32.072 97.819 -22.120 1.00 28.66 79 VAL A O 1
ATOM 607 N N . ARG A 1 80 ? 33.393 98.310 -20.372 1.00 33.42 80 ARG A N 1
ATOM 608 C CA . ARG A 1 80 ? 33.460 96.920 -19.955 1.00 35.35 80 ARG A CA 1
ATOM 609 C C . ARG A 1 80 ? 33.437 96.691 -18.458 1.00 35.20 80 ARG A C 1
ATOM 610 O O . ARG A 1 80 ? 33.739 97.583 -17.669 1.00 35.38 80 ARG A O 1
ATOM 618 N N . ASP A 1 81 ? 33.039 95.481 -18.083 1.00 34.23 81 ASP A N 1
ATOM 619 C CA . ASP A 1 81 ? 32.973 95.075 -16.689 1.00 33.79 81 ASP A CA 1
ATOM 620 C C . ASP A 1 81 ? 33.325 93.604 -16.647 1.00 33.48 81 ASP A C 1
ATOM 621 O O . ASP A 1 81 ? 33.336 92.930 -17.680 1.00 34.21 81 ASP A O 1
ATOM 626 N N . GLU A 1 82 ? 33.632 93.109 -15.458 1.00 33.77 82 GLU A N 1
ATOM 627 C CA . GLU A 1 82 ? 33.945 91.699 -15.303 1.00 34.97 82 GLU A CA 1
ATOM 628 C C . GLU A 1 82 ? 32.857 91.110 -14.419 1.00 32.27 82 GLU A C 1
ATOM 629 O O . GLU A 1 82 ? 33.123 90.331 -13.512 1.00 33.58 82 GLU A O 1
ATOM 635 N N . GLY A 1 83 ? 31.621 91.503 -14.709 1.00 29.62 83 GLY A N 1
ATOM 636 C CA . GLY A 1 83 ? 30.481 91.038 -13.946 1.00 30.06 83 GLY A CA 1
ATOM 637 C C . GLY A 1 83 ? 29.913 89.697 -14.369 1.00 29.87 83 GLY A C 1
ATOM 638 O O . GLY A 1 83 ? 30.585 88.900 -15.022 1.00 29.61 83 GLY A O 1
ATOM 639 N N . VAL A 1 84 ? 28.651 89.471 -14.014 1.00 31.53 84 VAL A N 1
ATOM 640 C CA . VAL A 1 84 ? 27.963 88.213 -14.302 1.00 33.08 84 VAL A CA 1
ATOM 641 C C . VAL A 1 84 ? 27.735 87.843 -15.767 1.00 34.04 84 VAL A C 1
ATOM 642 O O . VAL A 1 84 ? 27.515 86.677 -16.076 1.00 37.46 84 VAL A O 1
ATOM 646 N N . GLY A 1 85 ? 27.789 88.818 -16.668 1.00 35.47 85 GLY A N 1
ATOM 647 C CA . GLY A 1 85 ? 27.604 88.519 -18.078 1.00 35.23 85 GLY A CA 1
ATOM 648 C C . GLY A 1 85 ? 26.163 88.366 -18.529 1.00 36.30 85 GLY A C 1
ATOM 649 O O . GLY A 1 85 ? 25.235 88.373 -17.712 1.00 36.87 85 GLY A O 1
ATOM 650 N N . ILE A 1 86 ? 25.982 88.228 -19.840 1.00 36.49 86 ILE A N 1
ATOM 651 C CA . ILE A 1 86 ? 24.657 88.086 -20.441 1.00 37.80 86 ILE A CA 1
ATOM 652 C C . ILE A 1 86 ? 24.532 86.737 -21.148 1.00 39.16 86 ILE A C 1
ATOM 653 O O . ILE A 1 86 ? 25.292 86.440 -22.071 1.00 38.48 86 ILE A O 1
ATOM 658 N N . PRO A 1 87 ? 23.573 85.902 -20.720 1.00 40.46 87 PRO A N 1
ATOM 659 C CA . PRO A 1 87 ? 23.366 84.583 -21.332 1.00 41.73 87 PRO A CA 1
ATOM 660 C C . PRO A 1 87 ? 23.090 84.671 -22.839 1.00 44.20 87 PRO A C 1
ATOM 661 O O . PRO A 1 87 ? 23.828 84.104 -23.646 1.00 45.00 87 PRO A O 1
ATOM 665 N N . ASP A 1 88 ? 22.030 85.391 -23.206 1.00 46.98 88 ASP A N 1
ATOM 666 C CA . ASP A 1 88 ? 21.639 85.566 -24.608 1.00 48.32 88 ASP A CA 1
ATOM 667 C C . ASP A 1 88 ? 21.695 87.042 -24.997 1.00 47.58 88 ASP A C 1
ATOM 668 O O . ASP A 1 88 ? 20.766 87.803 -24.729 1.00 46.19 88 ASP A O 1
ATOM 673 N N . ILE A 1 89 ? 22.781 87.440 -25.643 1.00 47.63 89 ILE A N 1
ATOM 674 C CA . ILE A 1 89 ? 22.945 88.827 -26.047 1.00 48.79 89 ILE A CA 1
ATOM 675 C C . ILE A 1 89 ? 21.793 89.307 -26.917 1.00 51.53 89 ILE A C 1
ATOM 676 O O . ILE A 1 89 ? 21.203 90.364 -26.668 1.00 51.91 89 ILE A O 1
ATOM 681 N N . GLU A 1 90 ? 21.466 88.519 -27.933 1.00 54.54 90 GLU A N 1
ATOM 682 C CA . GLU A 1 90 ? 20.402 88.886 -28.848 1.00 57.06 90 GLU A CA 1
ATOM 683 C C . GLU A 1 90 ? 19.100 89.246 -28.144 1.00 57.25 90 GLU A C 1
ATOM 684 O O . GLU A 1 90 ? 18.499 90.283 -28.427 1.00 57.70 90 GLU A O 1
ATOM 690 N N . GLU A 1 91 ? 18.665 88.399 -27.223 1.00 57.83 91 GLU A N 1
ATOM 691 C CA . GLU A 1 91 ? 17.435 88.660 -26.488 1.00 58.26 91 GLU A CA 1
ATOM 692 C C . GLU A 1 91 ? 17.503 89.976 -25.698 1.00 58.11 91 GLU A C 1
ATOM 693 O O . GLU A 1 91 ? 16.558 90.771 -25.716 1.00 57.18 91 GLU A O 1
ATOM 699 N N . ALA A 1 92 ? 18.627 90.203 -25.018 1.00 56.55 92 ALA A N 1
ATOM 700 C CA . ALA A 1 92 ? 18.821 91.403 -24.204 1.00 54.86 92 ALA A CA 1
ATOM 701 C C . ALA A 1 92 ? 18.726 92.732 -24.957 1.00 53.94 92 ALA A C 1
ATOM 702 O O . ALA A 1 92 ? 18.358 93.747 -24.371 1.00 52.90 92 ALA A O 1
ATOM 704 N N . ARG A 1 93 ? 19.063 92.733 -26.244 1.00 54.73 93 ARG A N 1
ATOM 705 C CA . ARG A 1 93 ? 19.002 93.958 -27.044 1.00 56.25 93 ARG A CA 1
ATOM 706 C C . ARG A 1 93 ? 17.566 94.362 -27.394 1.00 57.68 93 ARG A C 1
ATOM 707 O O . ARG A 1 93 ? 17.339 95.435 -27.960 1.00 57.11 93 ARG A O 1
ATOM 715 N N . GLN A 1 94 ? 16.609 93.506 -27.042 1.00 59.20 94 GLN A N 1
ATOM 716 C CA . GLN A 1 94 ? 15.192 93.731 -27.340 1.00 61.34 94 GLN A CA 1
ATOM 717 C C . GLN A 1 94 ? 14.409 94.608 -26.361 1.00 62.30 94 GLN A C 1
ATOM 718 O O . GLN A 1 94 ? 14.292 94.290 -25.170 1.00 63.02 94 GLN A O 1
ATOM 724 N N . PRO A 1 95 ? 13.852 95.725 -26.858 1.00 62.20 95 PRO A N 1
ATOM 725 C CA . PRO A 1 95 ? 13.068 96.641 -26.024 1.00 62.44 95 PRO A CA 1
ATOM 726 C C . PRO A 1 95 ? 11.840 95.937 -25.445 1.00 62.98 95 PRO A C 1
ATOM 727 O O . PRO A 1 95 ? 11.685 95.832 -24.227 1.00 64.18 95 PRO A O 1
ATOM 731 N N . LEU A 1 103 ? 9.598 96.865 -12.347 1.00 55.43 103 LEU A N 1
ATOM 732 C CA . LEU A 1 103 ? 11.018 96.824 -11.999 1.00 55.75 103 LEU A CA 1
ATOM 733 C C . LEU A 1 103 ? 11.713 98.153 -12.282 1.00 55.49 103 LEU A C 1
ATOM 734 O O . LEU A 1 103 ? 12.871 98.353 -11.895 1.00 55.23 103 LEU A O 1
ATOM 739 N N . GLU A 1 104 ? 11.003 99.050 -12.967 1.00 54.38 104 GLU A N 1
ATOM 740 C CA . GLU A 1 104 ? 11.526 100.368 -13.312 1.00 51.72 104 GLU A CA 1
ATOM 741 C C . GLU A 1 104 ? 12.530 100.314 -14.466 1.00 50.18 104 GLU A C 1
ATOM 742 O O . GLU A 1 104 ? 13.208 101.302 -14.753 1.00 49.47 104 GLU A O 1
ATOM 748 N N . ARG A 1 105 ? 12.622 99.160 -15.119 1.00 48.23 105 ARG A N 1
ATOM 749 C CA . ARG A 1 105 ? 13.537 98.973 -16.242 1.00 47.57 105 ARG A CA 1
ATOM 750 C C . ARG A 1 105 ? 12.834 99.449 -17.500 1.00 44.65 105 ARG A C 1
ATOM 751 O O . ARG A 1 105 ? 11.690 99.079 -17.742 1.00 46.53 105 ARG A O 1
ATOM 759 N N . SER A 1 106 ? 13.505 100.261 -18.308 1.00 41.17 106 SER A N 1
ATOM 760 C CA . SER A 1 106 ? 12.892 100.762 -19.537 1.00 36.91 106 SER A CA 1
ATOM 761 C C . SER A 1 106 ? 13.171 99.853 -20.724 1.00 34.65 106 SER A C 1
ATOM 762 O O . SER A 1 106 ? 12.452 99.894 -21.719 1.00 33.97 106 SER A O 1
ATOM 765 N N . GLY A 1 107 ? 14.232 99.059 -20.628 1.00 32.21 107 GLY A N 1
ATOM 766 C CA . GLY A 1 107 ? 14.598 98.170 -21.715 1.00 30.65 107 GLY A CA 1
ATOM 767 C C . GLY A 1 107 ? 14.986 98.937 -22.966 1.00 31.84 107 GLY A C 1
ATOM 768 O O . GLY A 1 107 ? 14.951 98.396 -24.071 1.00 32.22 107 GLY A O 1
ATOM 769 N N . MET A 1 108 ? 15.368 100.200 -22.795 1.00 32.17 108 MET A N 1
ATOM 770 C CA . MET A 1 108 ? 15.754 101.043 -23.920 1.00 31.11 108 MET A CA 1
ATOM 771 C C . MET A 1 108 ? 17.256 101.219 -24.086 1.00 30.19 108 MET A C 1
ATOM 772 O O . MET A 1 108 ? 17.716 101.656 -25.140 1.00 30.93 108 MET A O 1
ATOM 777 N N . GLY A 1 109 ? 18.016 100.868 -23.051 1.00 29.77 109 GLY A N 1
ATOM 778 C CA . GLY A 1 109 ? 19.464 101.016 -23.079 1.00 26.38 109 GLY A CA 1
ATOM 779 C C . GLY A 1 109 ? 20.190 100.727 -24.383 1.00 25.94 109 GLY A C 1
ATOM 780 O O . GLY A 1 109 ? 20.806 101.621 -24.962 1.00 26.73 109 GLY A O 1
ATOM 781 N N . PHE A 1 110 ? 20.138 99.485 -24.846 1.00 24.83 110 PHE A N 1
ATOM 782 C CA . PHE A 1 110 ? 20.821 99.119 -26.080 1.00 28.06 110 PHE A CA 1
ATOM 783 C C . PHE A 1 110 ? 20.285 99.832 -27.300 1.00 28.73 110 PHE A C 1
ATOM 784 O O . PHE A 1 110 ? 21.041 100.179 -28.199 1.00 29.57 110 PHE A O 1
ATOM 792 N N . THR A 1 111 ? 18.977 100.043 -27.338 1.00 30.14 111 THR A N 1
ATOM 793 C CA . THR A 1 111 ? 18.358 100.724 -28.466 1.00 30.18 111 THR A CA 1
ATOM 794 C C . THR A 1 111 ? 18.885 102.154 -28.573 1.00 30.07 111 THR A C 1
ATOM 795 O O . THR A 1 111 ? 19.207 102.624 -29.667 1.00 31.09 111 THR A O 1
ATOM 799 N N . ILE A 1 112 ? 18.983 102.843 -27.439 1.00 29.08 112 ILE A N 1
ATOM 800 C CA . ILE A 1 112 ? 19.510 104.206 -27.422 1.00 27.03 112 ILE A CA 1
ATOM 801 C C . ILE A 1 112 ? 20.953 104.196 -27.932 1.00 26.35 112 ILE A C 1
ATOM 802 O O . ILE A 1 112 ? 21.326 105.008 -28.778 1.00 26.96 112 ILE A O 1
ATOM 807 N N . MET A 1 113 ? 21.763 103.277 -27.415 1.00 26.42 113 MET A N 1
ATOM 808 C CA . MET A 1 113 ? 23.162 103.163 -27.845 1.00 27.54 113 MET A CA 1
ATOM 809 C C . MET A 1 113 ? 23.244 102.929 -29.352 1.00 27.54 113 MET A C 1
ATOM 810 O O . MET A 1 113 ? 24.057 103.531 -30.049 1.00 26.20 113 MET A O 1
ATOM 815 N N . GLU A 1 114 ? 22.401 102.028 -29.840 1.00 29.83 114 GLU A N 1
ATOM 816 C CA . GLU A 1 114 ? 22.377 101.682 -31.253 1.00 33.13 114 GLU A CA 1
ATOM 817 C C . GLU A 1 114 ? 21.940 102.867 -32.113 1.00 31.69 114 GLU A C 1
ATOM 818 O O . GLU A 1 114 ? 22.492 103.097 -33.187 1.00 30.27 114 GLU A O 1
ATOM 824 N N . ASN A 1 115 ? 20.966 103.631 -31.634 1.00 31.12 115 ASN A N 1
ATOM 825 C CA . ASN A 1 115 ? 20.476 104.774 -32.397 1.00 33.23 115 ASN A CA 1
ATOM 826 C C . ASN A 1 115 ? 21.453 105.950 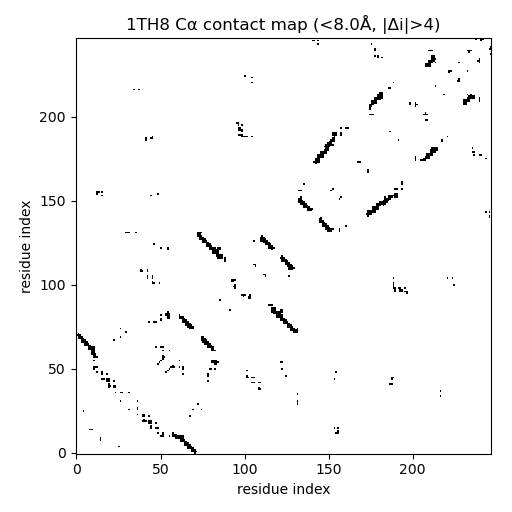-32.419 1.00 33.28 115 ASN A C 1
ATOM 827 O O . ASN A 1 115 ? 21.781 106.461 -33.491 1.00 34.70 115 ASN A O 1
ATOM 832 N N . PHE A 1 116 ? 21.932 106.367 -31.249 1.00 32.28 116 PHE A N 1
ATOM 833 C CA . PHE A 1 116 ? 22.869 107.486 -31.164 1.00 30.74 116 PHE A CA 1
ATOM 834 C C . PHE A 1 116 ? 24.240 107.229 -31.770 1.00 30.96 116 PHE A C 1
ATOM 835 O O . PHE A 1 116 ? 24.849 108.153 -32.300 1.00 30.34 116 PHE A O 1
ATOM 843 N N . MET A 1 117 ? 24.727 105.990 -31.696 1.00 31.25 117 MET A N 1
ATOM 844 C CA . MET A 1 117 ? 26.044 105.660 -32.251 1.00 33.06 117 MET A CA 1
ATOM 845 C C . MET A 1 117 ? 25.953 105.044 -33.651 1.00 33.82 117 MET A C 1
ATOM 846 O O . MET A 1 117 ? 24.922 104.503 -34.026 1.00 34.56 117 MET A O 1
ATOM 851 N N . ASP A 1 118 ? 27.040 105.125 -34.414 1.00 34.55 118 ASP A N 1
ATOM 852 C CA . ASP A 1 118 ? 27.075 104.583 -35.774 1.00 35.77 118 ASP A CA 1
ATOM 853 C C . ASP A 1 118 ? 27.373 103.078 -35.837 1.00 36.45 118 ASP A C 1
ATOM 854 O O . ASP A 1 118 ? 27.176 102.439 -36.875 1.00 37.38 118 ASP A O 1
ATOM 859 N N . GLU A 1 119 ? 27.866 102.523 -34.735 1.00 35.91 119 GLU A N 1
ATOM 860 C CA . GLU A 1 119 ? 28.152 101.095 -34.650 1.00 35.83 119 GLU A CA 1
ATOM 861 C C . GLU A 1 119 ? 28.195 100.658 -33.194 1.00 33.71 119 GLU A C 1
ATOM 862 O O . GLU A 1 119 ? 28.741 101.357 -32.345 1.00 33.37 119 GLU A O 1
ATOM 868 N N . VAL A 1 120 ? 27.613 99.502 -32.905 1.00 32.88 120 VAL A N 1
ATOM 869 C CA . VAL A 1 120 ? 27.601 98.987 -31.545 1.00 32.56 120 VAL A CA 1
ATOM 870 C C . VAL A 1 120 ? 27.835 97.487 -31.528 1.00 34.03 120 VAL A C 1
ATOM 871 O O . VAL A 1 120 ? 27.033 96.736 -32.070 1.00 35.33 120 VAL A O 1
ATOM 875 N N . ILE A 1 121 ? 28.938 97.056 -30.913 1.00 35.73 121 ILE A N 1
ATOM 876 C CA . ILE A 1 121 ? 29.259 95.633 -30.805 1.00 35.01 121 ILE A CA 1
ATOM 877 C C . ILE A 1 121 ? 29.248 95.213 -29.343 1.00 34.92 121 ILE A C 1
ATOM 878 O O . ILE A 1 121 ? 29.953 95.785 -28.513 1.00 34.91 121 ILE A O 1
ATOM 883 N N . VAL A 1 122 ? 28.455 94.199 -29.031 1.00 35.52 122 VAL A N 1
ATOM 884 C CA . VAL A 1 122 ? 28.362 93.711 -27.669 1.00 34.58 122 VAL A CA 1
ATOM 885 C C . VAL A 1 122 ? 28.966 92.320 -27.542 1.00 36.62 122 VAL A C 1
ATOM 886 O O . VAL A 1 122 ? 28.653 91.420 -28.323 1.00 36.54 122 VAL A O 1
ATOM 890 N N . GLU A 1 123 ? 29.853 92.163 -26.565 1.00 37.80 123 GLU A N 1
ATOM 891 C CA . GLU A 1 123 ? 30.492 90.885 -26.295 1.00 39.80 123 GLU A CA 1
ATOM 892 C C . GLU A 1 123 ? 30.273 90.562 -24.835 1.00 39.56 123 GLU A C 1
ATOM 893 O O . GLU A 1 123 ? 30.419 91.421 -23.976 1.00 39.10 123 GLU A O 1
ATOM 899 N N . SER A 1 124 ? 29.911 89.319 -24.557 1.00 41.15 124 SER A N 1
ATOM 900 C CA . SER A 1 124 ? 29.660 88.902 -23.192 1.00 41.48 124 SER A CA 1
ATOM 901 C C . SER A 1 124 ? 29.799 87.392 -23.042 1.00 42.68 124 SER A C 1
ATOM 902 O O . SER A 1 124 ? 29.651 86.641 -24.009 1.00 42.15 124 SER A O 1
ATOM 905 N N . GLU A 1 125 ? 30.103 86.970 -21.818 1.00 42.82 125 GLU A N 1
ATOM 906 C CA . GLU A 1 125 ? 30.255 85.563 -21.476 1.00 43.74 125 GLU A CA 1
ATOM 907 C C . GLU A 1 125 ? 29.918 85.432 -19.998 1.00 42.62 125 GLU A C 1
ATOM 908 O O . GLU A 1 125 ? 30.491 86.130 -19.160 1.00 42.43 125 GLU A O 1
ATOM 914 N N . VAL A 1 126 ? 28.978 84.548 -19.686 1.00 40.60 126 VAL A N 1
ATOM 915 C CA . VAL A 1 126 ? 28.551 84.336 -18.308 1.00 38.28 126 VAL A CA 1
ATOM 916 C C . VAL A 1 126 ? 29.720 84.157 -17.334 1.00 37.77 126 VAL A C 1
ATOM 917 O O . VAL A 1 126 ? 30.645 83.375 -17.575 1.00 35.14 126 VAL A O 1
ATOM 921 N N . ASN A 1 127 ? 29.662 84.915 -16.241 1.00 37.26 127 ASN A N 1
ATOM 922 C CA . ASN A 1 127 ? 30.676 84.900 -15.190 1.00 37.87 127 ASN A CA 1
ATOM 923 C C . ASN A 1 127 ? 32.067 85.312 -15.654 1.00 37.91 127 ASN A C 1
ATOM 924 O O . ASN A 1 127 ? 33.080 84.955 -15.050 1.00 37.54 127 ASN A O 1
ATOM 929 N N . LYS A 1 128 ? 32.105 86.073 -16.739 1.00 38.29 128 LYS A N 1
ATOM 930 C CA . LYS A 1 128 ? 33.357 86.581 -17.279 1.00 39.36 128 LYS A CA 1
ATOM 931 C C . LYS A 1 128 ? 33.210 88.0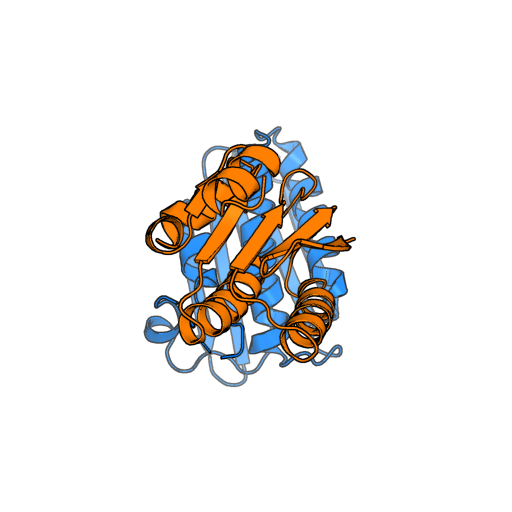93 -17.257 1.00 39.51 128 LYS A C 1
ATOM 932 O O . LYS A 1 128 ? 33.984 88.799 -16.612 1.00 40.62 128 LYS A O 1
ATOM 938 N N . GLY A 1 129 ? 32.192 88.580 -17.957 1.00 37.87 129 GLY A N 1
ATOM 939 C CA . GLY A 1 129 ? 31.951 90.006 -18.019 1.00 37.30 129 GLY A CA 1
ATOM 940 C C . GLY A 1 129 ? 31.332 90.425 -19.339 1.00 35.71 129 GLY A C 1
ATOM 941 O O . GLY A 1 129 ? 31.001 89.589 -20.178 1.00 36.59 129 GLY A O 1
ATOM 942 N N . THR A 1 130 ? 31.189 91.730 -19.527 1.00 34.32 130 THR A N 1
ATOM 943 C CA . THR A 1 130 ? 30.589 92.271 -20.736 1.00 30.98 130 THR A CA 1
ATOM 944 C C . THR A 1 130 ? 31.412 93.439 -21.260 1.00 31.10 130 THR A C 1
ATOM 945 O O . THR A 1 130 ? 31.961 94.226 -20.488 1.00 31.67 130 THR A O 1
ATOM 949 N N . THR A 1 131 ? 31.506 93.535 -22.580 1.00 29.70 131 THR A N 1
ATOM 950 C CA . THR A 1 131 ? 32.234 94.615 -23.224 1.00 30.47 131 THR A CA 1
ATOM 951 C C . THR A 1 131 ? 31.368 95.183 -24.343 1.00 29.91 131 THR A C 1
ATOM 952 O O . THR A 1 131 ? 30.896 94.450 -25.208 1.00 29.63 131 THR A O 1
ATOM 956 N N . VAL A 1 132 ? 31.145 96.490 -24.313 1.00 28.69 132 VAL A N 1
ATOM 957 C CA . VAL A 1 132 ? 30.344 97.140 -25.332 1.00 28.56 132 VAL A CA 1
ATOM 958 C C . VAL A 1 132 ? 31.230 98.095 -26.115 1.00 31.08 132 VAL A C 1
ATOM 959 O O . VAL A 1 132 ? 31.807 99.022 -25.552 1.00 33.06 132 VAL A O 1
ATOM 963 N N . TYR A 1 133 ? 31.362 97.855 -27.413 1.00 32.00 133 TYR A N 1
ATOM 964 C CA . TYR A 1 133 ? 32.176 98.721 -28.248 1.00 33.64 133 TYR A CA 1
ATOM 965 C C . TYR A 1 133 ? 31.264 99.617 -29.070 1.00 33.50 133 TYR A C 1
ATOM 966 O O . TYR A 1 133 ? 30.444 99.135 -29.851 1.00 34.44 133 TYR A O 1
ATOM 975 N N . LEU A 1 134 ? 31.393 100.922 -28.876 1.00 31.30 134 LEU A N 1
ATOM 976 C CA . LEU A 1 134 ? 30.582 101.874 -29.606 1.00 31.18 134 LEU A CA 1
ATOM 977 C C . LEU A 1 134 ? 31.486 102.753 -30.455 1.00 33.05 134 LEU A C 1
ATOM 978 O O . LEU A 1 134 ? 32.618 103.056 -30.065 1.00 32.20 134 LEU A O 1
ATOM 983 N N . LYS A 1 135 ? 30.986 103.150 -31.621 1.00 32.86 135 LYS A N 1
ATOM 984 C CA . LYS A 1 135 ? 31.755 103.979 -32.531 1.00 34.27 135 LYS A CA 1
ATOM 985 C C . LYS A 1 135 ? 30.895 105.125 -33.076 1.00 34.25 135 LYS A C 1
ATOM 986 O O . LYS A 1 135 ? 29.745 104.922 -33.459 1.00 33.70 135 LYS A O 1
ATOM 992 N N . LYS A 1 136 ? 31.451 106.330 -33.096 1.00 34.53 136 LYS A N 1
ATOM 993 C CA . LYS A 1 136 ? 30.733 107.500 -33.595 1.00 35.18 136 LYS A CA 1
ATOM 994 C C . LYS A 1 136 ? 31.573 108.159 -34.677 1.00 36.34 136 LYS A C 1
ATOM 995 O O . LYS A 1 136 ? 32.732 108.485 -34.460 1.00 35.22 136 LYS A O 1
ATOM 1001 N N . HIS A 1 137 ? 30.977 108.351 -35.842 1.00 39.74 137 HIS A N 1
ATOM 1002 C CA . HIS A 1 137 ? 31.672 108.946 -36.961 1.00 44.89 137 HIS A CA 1
ATOM 1003 C C . HIS A 1 137 ? 31.344 110.398 -37.137 1.00 47.99 137 HIS A C 1
ATOM 1004 O O . HIS A 1 137 ? 30.312 110.912 -36.691 1.00 46.79 137 HIS A O 1
ATOM 1011 N N . GLY A 1 138 ? 32.244 111.105 -37.788 1.00 52.74 138 GLY A N 1
ATOM 1012 C CA . GLY A 1 138 ? 31.935 112.505 -38.042 1.00 58.17 138 GLY A CA 1
ATOM 1013 C C . GLY A 1 138 ? 31.913 113.495 -36.904 1.00 61.84 138 GLY A C 1
ATOM 1014 O O . GLY A 1 138 ? 31.020 114.333 -36.865 1.00 63.32 138 GLY A O 1
ATOM 1015 N N . ILE A 1 139 ? 32.886 113.431 -35.990 1.00 65.20 139 ILE A N 1
ATOM 1016 C CA . ILE A 1 139 ? 33.012 114.367 -34.853 1.00 68.10 139 ILE A CA 1
ATOM 1017 C C . ILE A 1 139 ? 31.751 114.910 -34.129 1.00 70.42 139 ILE A C 1
ATOM 1018 O O . ILE A 1 139 ? 31.525 114.563 -32.955 1.00 70.81 139 ILE A O 1
ATOM 1023 N N . SER B 2 2 ? 22.247 116.941 -7.457 1.00 44.65 2 SER B N 1
ATOM 1024 C CA . SER B 2 2 ? 22.214 116.658 -8.921 1.00 45.77 2 SER B CA 1
ATOM 1025 C C . SER B 2 2 ? 20.782 116.629 -9.469 1.00 44.82 2 SER B C 1
ATOM 1026 O O . SER B 2 2 ? 20.578 116.812 -10.673 1.00 43.77 2 SER B O 1
ATOM 1029 N N . LEU B 2 3 ? 19.800 116.392 -8.595 1.00 42.68 3 LEU B N 1
ATOM 1030 C CA . LEU B 2 3 ? 18.388 116.387 -8.997 1.00 40.50 3 LEU B CA 1
ATOM 1031 C C . LEU B 2 3 ? 17.477 116.938 -7.914 1.00 40.20 3 LEU B C 1
ATOM 1032 O O . LEU B 2 3 ? 17.276 116.293 -6.888 1.00 41.98 3 LEU B O 1
ATOM 1037 N N . ALA B 2 4 ? 16.915 118.118 -8.151 1.00 39.95 4 ALA B N 1
ATOM 1038 C CA . ALA B 2 4 ? 15.997 118.735 -7.201 1.00 40.71 4 ALA B CA 1
ATOM 1039 C C . ALA B 2 4 ? 14.568 118.364 -7.602 1.00 41.12 4 ALA B C 1
ATOM 1040 O O . ALA B 2 4 ? 14.209 118.418 -8.782 1.00 39.53 4 ALA B O 1
ATOM 1042 N N . ILE B 2 5 ? 13.763 117.989 -6.612 1.00 41.79 5 ILE B N 1
ATOM 1043 C CA . ILE B 2 5 ? 12.378 117.586 -6.839 1.00 42.16 5 ILE B CA 1
ATOM 1044 C C . ILE B 2 5 ? 11.394 118.493 -6.104 1.00 43.20 5 ILE B C 1
ATOM 1045 O O . ILE B 2 5 ? 11.410 118.570 -4.871 1.00 43.24 5 ILE B O 1
ATOM 1050 N N . ASP B 2 6 ? 10.544 119.173 -6.870 1.00 44.50 6 ASP B N 1
ATOM 1051 C CA . ASP B 2 6 ? 9.531 120.065 -6.318 1.00 44.93 6 ASP B CA 1
ATOM 1052 C C . ASP B 2 6 ? 8.154 119.529 -6.694 1.00 45.45 6 ASP B C 1
ATOM 1053 O O . ASP B 2 6 ? 7.776 119.526 -7.865 1.00 45.35 6 ASP B O 1
ATOM 1058 N N . LEU B 2 7 ? 7.411 119.069 -5.692 1.00 45.66 7 LEU B N 1
ATOM 1059 C CA . LEU B 2 7 ? 6.087 118.509 -5.914 1.00 46.21 7 LEU B CA 1
ATOM 1060 C C . LEU B 2 7 ? 4.963 119.448 -5.489 1.00 47.63 7 LEU B C 1
ATOM 1061 O O . LEU B 2 7 ? 5.137 120.296 -4.616 1.00 49.95 7 LEU B O 1
ATOM 1066 N N . GLU B 2 8 ? 3.809 119.287 -6.126 1.00 48.68 8 GLU B N 1
ATOM 1067 C CA . GLU B 2 8 ? 2.627 120.078 -5.822 1.00 49.55 8 GLU B CA 1
ATOM 1068 C C . GLU B 2 8 ? 1.397 119.364 -6.363 1.00 50.78 8 GLU B C 1
ATOM 1069 O O . GLU B 2 8 ? 1.409 118.844 -7.483 1.00 51.94 8 GLU B O 1
ATOM 1075 N N . VAL B 2 9 ? 0.338 119.335 -5.561 1.00 50.64 9 VAL B N 1
ATOM 1076 C CA . VAL B 2 9 ? -0.904 118.692 -5.964 1.00 50.34 9 VAL B CA 1
ATOM 1077 C C . VAL B 2 9 ? -1.990 119.731 -6.214 1.00 50.88 9 VAL B C 1
ATOM 1078 O O . VAL B 2 9 ? -2.172 120.655 -5.424 1.00 52.19 9 VAL B O 1
ATOM 1082 N N . LYS B 2 10 ? -2.685 119.587 -7.336 1.00 50.95 10 LYS B N 1
ATOM 1083 C CA . LYS B 2 10 ? -3.784 120.469 -7.695 1.00 51.58 10 LYS B CA 1
ATOM 1084 C C . LYS B 2 10 ? -4.944 119.561 -8.078 1.00 51.86 10 LYS B C 1
ATOM 1085 O O . LYS B 2 10 ? -5.024 119.078 -9.207 1.00 52.50 10 LYS B O 1
ATOM 1091 N N . GLN B 2 11 ? -5.835 119.325 -7.121 1.00 51.02 11 GLN B N 1
ATOM 1092 C CA . GLN B 2 11 ? -6.973 118.447 -7.334 1.00 50.43 11 GLN B CA 1
ATOM 1093 C C . GLN B 2 11 ? -6.455 117.015 -7.436 1.00 48.57 11 GLN B C 1
ATOM 1094 O O . GLN B 2 11 ? -5.756 116.535 -6.537 1.00 48.97 11 GLN B O 1
ATOM 1100 N N . ASP B 2 12 ? -6.775 116.327 -8.524 1.00 44.96 12 ASP B N 1
ATOM 1101 C CA . ASP B 2 12 ? -6.318 114.951 -8.665 1.00 42.88 12 ASP B CA 1
ATOM 1102 C C . ASP B 2 12 ? -5.061 114.835 -9.527 1.00 40.59 12 ASP B C 1
ATOM 1103 O O . ASP B 2 12 ? -4.729 113.759 -10.020 1.00 39.73 12 ASP B O 1
ATOM 1108 N N . VAL B 2 13 ? -4.353 115.949 -9.676 1.00 39.34 13 VAL B N 1
ATOM 1109 C CA . VAL B 2 13 ? -3.137 115.994 -10.478 1.00 39.91 13 VAL B CA 1
ATOM 1110 C C . VAL B 2 13 ? -1.877 116.244 -9.656 1.00 39.55 13 VAL B C 1
ATOM 1111 O O . VAL B 2 13 ? -1.815 117.192 -8.877 1.00 40.00 13 VAL B O 1
ATOM 1115 N N . LEU B 2 14 ? -0.874 115.394 -9.838 1.00 38.99 14 LEU B N 1
ATOM 1116 C CA . LEU B 2 14 ? 0.396 115.563 -9.142 1.00 40.09 14 LEU B CA 1
ATOM 1117 C C . LEU B 2 14 ? 1.382 116.220 -10.098 1.00 39.73 14 LEU B C 1
ATOM 1118 O O . LEU B 2 14 ? 1.682 115.669 -11.155 1.00 40.20 14 LEU B O 1
ATOM 1123 N N . ILE B 2 15 ? 1.871 117.399 -9.726 1.00 40.19 15 ILE B N 1
ATOM 1124 C CA . ILE B 2 15 ? 2.834 118.135 -10.539 1.00 39.92 15 ILE B CA 1
ATOM 1125 C C . ILE B 2 15 ? 4.250 117.830 -10.044 1.00 40.70 15 ILE B C 1
ATOM 1126 O O . ILE B 2 15 ? 4.592 118.123 -8.900 1.00 41.09 15 ILE B O 1
ATOM 1131 N N . VAL B 2 16 ? 5.064 117.241 -10.912 1.00 39.32 16 VAL B N 1
ATOM 1132 C CA . VAL B 2 16 ? 6.435 116.892 -10.579 1.00 37.33 16 VAL B CA 1
ATOM 1133 C C . VAL B 2 16 ? 7.367 117.825 -11.347 1.00 38.53 16 VAL B C 1
ATOM 1134 O O . VAL B 2 16 ? 7.410 117.785 -12.577 1.00 40.13 16 VAL B O 1
ATOM 1138 N N . ARG B 2 17 ? 8.097 118.675 -10.627 1.00 38.58 17 ARG B N 1
ATOM 1139 C CA . ARG B 2 17 ? 9.028 119.618 -11.254 1.00 38.79 17 ARG B CA 1
ATOM 1140 C C . ARG B 2 17 ? 10.465 119.195 -10.990 1.00 37.47 17 ARG B C 1
ATOM 1141 O O . ARG B 2 17 ? 10.927 119.216 -9.850 1.00 38.19 17 ARG B O 1
ATOM 1149 N N . LEU B 2 18 ? 11.172 118.829 -12.054 1.00 36.34 18 LEU B N 1
ATOM 1150 C CA . LEU B 2 18 ? 12.546 118.375 -11.933 1.00 34.27 18 LEU B CA 1
ATOM 1151 C C . LEU B 2 18 ? 13.599 119.373 -12.399 1.00 34.95 18 LEU B C 1
ATOM 1152 O O . LEU B 2 18 ? 13.437 120.050 -13.416 1.00 34.94 18 LEU B O 1
ATOM 1157 N N . SER B 2 19 ? 14.685 119.446 -11.635 1.00 34.38 19 SER B N 1
ATOM 1158 C CA . SER B 2 19 ? 15.796 120.333 -11.941 1.00 34.66 19 SER B CA 1
ATOM 1159 C C . SER B 2 19 ? 17.075 119.524 -11.804 1.00 33.77 19 SER B C 1
ATOM 1160 O O . SER B 2 19 ? 17.279 118.859 -10.793 1.00 34.04 19 SER B O 1
ATOM 1163 N N . GLY B 2 20 ? 17.926 119.561 -12.824 1.00 32.77 20 GLY B N 1
ATOM 1164 C CA . GLY B 2 20 ? 19.167 118.814 -12.764 1.00 32.45 20 GLY B CA 1
ATOM 1165 C C . GLY B 2 20 ? 19.255 117.642 -13.724 1.00 33.90 20 GLY B C 1
ATOM 1166 O O . GLY B 2 20 ? 18.782 117.711 -14.857 1.00 35.92 20 GLY B O 1
ATOM 1167 N N . GLU B 2 21 ? 19.860 116.553 -13.265 1.00 34.06 21 GLU B N 1
ATOM 1168 C CA . GLU B 2 21 ? 20.035 115.371 -14.093 1.00 34.01 21 GLU B CA 1
ATOM 1169 C C . GLU B 2 21 ? 19.303 114.158 -13.534 1.00 34.41 21 GLU B C 1
ATOM 1170 O O . GLU B 2 21 ? 19.327 113.898 -12.325 1.00 34.25 21 GLU B O 1
ATOM 1176 N N . LEU B 2 22 ? 18.658 113.415 -14.429 1.00 32.63 22 LEU B N 1
ATOM 1177 C CA . LEU B 2 22 ? 17.914 112.221 -14.053 1.00 31.56 22 LEU B CA 1
ATOM 1178 C C . LEU B 2 22 ? 18.516 110.969 -14.686 1.00 31.25 22 LEU B C 1
ATOM 1179 O O . LEU B 2 22 ? 18.472 110.783 -15.907 1.00 29.90 22 LEU B O 1
ATOM 1184 N N . ASP B 2 23 ? 19.096 110.128 -13.836 1.00 30.94 23 ASP B N 1
ATOM 1185 C CA . ASP B 2 23 ? 19.689 108.867 -14.257 1.00 29.28 23 ASP B CA 1
ATOM 1186 C C . ASP B 2 23 ? 19.390 107.846 -13.162 1.00 29.48 23 ASP B C 1
ATOM 1187 O O . ASP B 2 23 ? 18.641 108.138 -12.224 1.00 28.02 23 ASP B O 1
ATOM 1192 N N . HIS B 2 24 ? 19.968 106.657 -13.284 1.00 29.44 24 HIS B N 1
ATOM 1193 C CA . HIS B 2 24 ? 19.756 105.604 -12.305 1.00 30.77 24 HIS B CA 1
ATOM 1194 C C . HIS B 2 24 ? 20.082 106.060 -10.884 1.00 32.50 24 HIS B C 1
ATOM 1195 O O . HIS B 2 24 ? 19.383 105.705 -9.937 1.00 32.06 24 HIS B O 1
ATOM 1202 N N . HIS B 2 25 ? 21.143 106.847 -10.739 1.00 32.83 25 HIS B N 1
ATOM 1203 C CA . HIS B 2 25 ? 21.551 107.337 -9.431 1.00 31.04 25 HIS B CA 1
ATOM 1204 C C . HIS B 2 25 ? 20.509 108.248 -8.783 1.00 31.49 25 HIS B C 1
ATOM 1205 O O . HIS B 2 25 ? 20.201 108.098 -7.602 1.00 31.63 25 HIS B O 1
ATOM 1212 N N . THR B 2 26 ? 19.954 109.188 -9.541 1.00 31.68 26 THR B N 1
ATOM 1213 C CA . THR B 2 26 ? 18.974 110.104 -8.963 1.00 31.27 26 THR B CA 1
ATOM 1214 C C . THR B 2 26 ? 17.516 109.665 -9.053 1.00 33.42 26 THR B C 1
ATOM 1215 O O . THR B 2 26 ? 16.666 110.210 -8.353 1.00 34.68 26 THR B O 1
ATOM 1219 N N . ALA B 2 27 ? 17.226 108.675 -9.893 1.00 35.42 27 ALA B N 1
ATOM 1220 C CA . ALA B 2 27 ? 15.853 108.208 -10.075 1.00 38.29 27 ALA B CA 1
ATOM 1221 C C . ALA B 2 27 ? 15.208 107.601 -8.837 1.00 40.53 27 ALA B C 1
ATOM 1222 O O . ALA B 2 27 ? 13.996 107.702 -8.656 1.00 41.54 27 ALA B O 1
ATOM 1224 N N . GLU B 2 28 ? 16.006 106.973 -7.985 1.00 42.92 28 GLU B N 1
ATOM 1225 C CA . GLU B 2 28 ? 15.456 106.339 -6.798 1.00 45.92 28 GLU B CA 1
ATOM 1226 C C . GLU B 2 28 ? 14.716 107.304 -5.860 1.00 45.28 28 GLU B C 1
ATOM 1227 O O . GLU B 2 28 ? 13.587 107.031 -5.440 1.00 45.53 28 GLU B O 1
ATOM 1233 N N . GLU B 2 29 ? 15.329 108.436 -5.542 1.00 44.43 29 GLU B N 1
ATOM 1234 C CA . GLU B 2 29 ? 14.684 109.399 -4.658 1.00 44.60 29 GLU B CA 1
ATOM 1235 C C . GLU B 2 29 ? 13.369 109.909 -5.260 1.00 45.08 29 GLU B C 1
ATOM 1236 O O . GLU B 2 29 ? 12.426 110.230 -4.536 1.00 44.84 29 GLU B O 1
ATOM 1242 N N . LEU B 2 30 ? 13.310 109.973 -6.587 1.00 44.56 30 LEU B N 1
ATOM 1243 C CA . LEU B 2 30 ? 12.115 110.436 -7.279 1.00 44.76 30 LEU B CA 1
ATOM 1244 C C . LEU B 2 30 ? 11.010 109.397 -7.144 1.00 45.58 30 LEU B C 1
ATOM 1245 O O . LEU B 2 30 ? 9.884 109.719 -6.784 1.00 47.11 30 LEU B O 1
ATOM 1250 N N . ARG B 2 31 ? 11.344 108.146 -7.432 1.00 47.28 31 ARG B N 1
ATOM 1251 C CA . ARG B 2 31 ? 10.393 107.045 -7.340 1.00 49.23 31 ARG B CA 1
ATOM 1252 C C . ARG B 2 31 ? 9.763 106.992 -5.949 1.00 49.76 31 ARG B C 1
ATOM 1253 O O . ARG B 2 31 ? 8.544 106.915 -5.812 1.00 50.09 31 ARG B O 1
ATOM 1261 N N . GLU B 2 32 ? 10.600 107.038 -4.917 1.00 51.08 32 GLU B N 1
ATOM 1262 C CA . GLU B 2 32 ? 10.112 106.989 -3.543 1.00 51.86 32 GLU B CA 1
ATOM 1263 C C . GLU B 2 32 ? 9.189 108.163 -3.230 1.00 50.85 32 GLU B C 1
ATOM 1264 O O . GLU B 2 32 ? 8.064 107.973 -2.764 1.00 50.76 32 GLU B O 1
ATOM 1270 N N . GLN B 2 33 ? 9.658 109.377 -3.494 1.00 48.90 33 GLN B N 1
ATOM 1271 C CA . GLN B 2 33 ? 8.846 110.554 -3.223 1.00 48.73 33 GLN B CA 1
ATOM 1272 C C . GLN B 2 33 ? 7.502 110.531 -3.944 1.00 49.04 33 GLN B C 1
ATOM 1273 O O . GLN B 2 33 ? 6.467 110.796 -3.334 1.00 49.90 33 GLN B O 1
ATOM 1279 N N . VAL B 2 34 ? 7.513 110.204 -5.233 1.00 48.37 34 VAL B N 1
ATOM 1280 C CA . VAL B 2 34 ? 6.280 110.166 -6.004 1.00 46.76 34 VAL B CA 1
ATOM 1281 C C . VAL B 2 34 ? 5.323 109.063 -5.560 1.00 48.18 34 VAL B C 1
ATOM 1282 O O . VAL B 2 34 ? 4.139 109.325 -5.374 1.00 48.11 34 VAL B O 1
ATOM 1286 N N . THR B 2 35 ? 5.818 107.840 -5.390 1.00 49.66 35 THR B N 1
ATOM 1287 C CA . THR B 2 35 ? 4.942 106.750 -4.964 1.00 51.96 35 THR B CA 1
ATOM 1288 C C . THR B 2 35 ? 4.343 107.027 -3.580 1.00 53.72 35 THR B C 1
ATOM 1289 O O . THR B 2 35 ? 3.264 106.529 -3.258 1.00 53.71 35 THR B O 1
ATOM 1293 N N . ASP B 2 36 ? 5.035 107.814 -2.759 1.00 55.65 36 ASP B N 1
ATOM 1294 C CA . ASP B 2 36 ? 4.502 108.153 -1.442 1.00 57.41 36 ASP B CA 1
ATOM 1295 C C . ASP B 2 36 ? 3.260 109.015 -1.621 1.00 57.40 36 ASP B C 1
ATOM 1296 O O . ASP B 2 36 ? 2.229 108.777 -0.986 1.00 58.12 36 ASP B O 1
ATOM 1301 N N . VAL B 2 37 ? 3.364 110.017 -2.488 1.00 56.40 37 VAL B N 1
ATOM 1302 C CA . VAL B 2 37 ? 2.245 110.909 -2.763 1.00 55.81 37 VAL B CA 1
ATOM 1303 C C . VAL B 2 37 ? 1.051 110.129 -3.323 1.00 55.91 37 VAL B C 1
ATOM 1304 O O . VAL B 2 37 ? -0.083 110.317 -2.877 1.00 55.10 37 VAL B O 1
ATOM 1308 N N . LEU B 2 38 ? 1.310 109.247 -4.286 1.00 55.98 38 LEU B N 1
ATOM 1309 C CA . LEU B 2 38 ? 0.248 108.445 -4.892 1.00 57.00 38 LEU B CA 1
ATOM 1310 C C . LEU B 2 38 ? -0.454 107.530 -3.890 1.00 59.19 38 LEU B C 1
ATOM 1311 O O . LEU B 2 38 ? -1.595 107.127 -4.106 1.00 59.59 38 LEU B O 1
ATOM 1316 N N . GLU B 2 39 ? 0.228 107.198 -2.799 1.00 61.37 39 GLU B N 1
ATOM 1317 C CA . GLU B 2 39 ? -0.350 106.328 -1.785 1.00 63.74 39 GLU B CA 1
ATOM 1318 C C . GLU B 2 39 ? -1.221 107.064 -0.779 1.00 64.14 39 GLU B C 1
ATOM 1319 O O . GLU B 2 39 ? -2.268 106.560 -0.376 1.00 65.00 39 GLU B O 1
ATOM 1325 N N . ASN B 2 40 ? -0.798 108.257 -0.380 1.00 64.50 40 ASN B N 1
ATOM 1326 C CA . ASN B 2 40 ? -1.553 109.030 0.595 1.00 65.26 40 ASN B CA 1
ATOM 1327 C C . ASN B 2 40 ? -2.356 110.174 -0.007 1.00 64.67 40 ASN B C 1
ATOM 1328 O O . ASN B 2 40 ? -2.611 111.179 0.657 1.00 65.58 40 ASN B O 1
ATOM 1333 N N . ARG B 2 41 ? -2.756 110.017 -1.264 1.00 63.24 41 ARG B N 1
ATOM 1334 C CA . ARG B 2 41 ? -3.547 111.033 -1.946 1.00 60.52 41 ARG B CA 1
ATOM 1335 C C . ARG B 2 41 ? -4.286 110.471 -3.153 1.00 59.30 41 ARG B C 1
ATOM 1336 O O . ARG B 2 41 ? -3.859 109.487 -3.760 1.00 57.96 41 ARG B O 1
ATOM 1344 N N . ALA B 2 42 ? -5.407 111.103 -3.484 1.00 58.00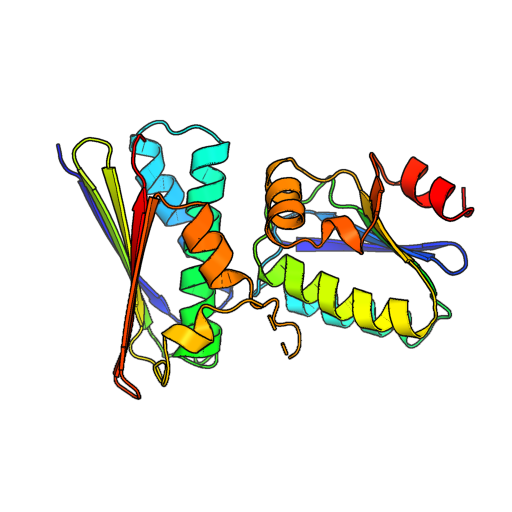 42 ALA B N 1
ATOM 1345 C CA . ALA B 2 42 ? -6.228 110.691 -4.617 1.00 56.52 42 ALA B CA 1
ATOM 1346 C C . ALA B 2 42 ? -5.694 111.347 -5.884 1.00 54.56 42 ALA B C 1
ATOM 1347 O O . ALA B 2 42 ? -6.210 112.369 -6.338 1.00 55.00 42 ALA B O 1
ATOM 1349 N N . ILE B 2 43 ? -4.648 110.756 -6.444 1.00 51.72 43 ILE B N 1
ATOM 1350 C CA . ILE B 2 43 ? -4.038 111.289 -7.648 1.00 48.72 43 ILE B CA 1
ATOM 1351 C C . ILE B 2 43 ? -4.464 110.446 -8.837 1.00 47.26 43 ILE B C 1
ATOM 1352 O O . ILE B 2 43 ? -4.394 109.216 -8.792 1.00 47.09 43 ILE B O 1
ATOM 1357 N N . ARG B 2 44 ? -4.916 111.103 -9.899 1.00 45.18 44 ARG B N 1
ATOM 1358 C CA . ARG B 2 44 ? -5.329 110.382 -11.094 1.00 43.61 44 ARG B CA 1
ATOM 1359 C C . ARG B 2 44 ? -4.411 110.736 -12.253 1.00 41.71 44 ARG B C 1
ATOM 1360 O O . ARG B 2 44 ? -4.228 109.940 -13.169 1.00 40.85 44 ARG B O 1
ATOM 1368 N N . HIS B 2 45 ? -3.825 111.928 -12.198 1.00 41.42 45 HIS B N 1
ATOM 1369 C CA . HIS B 2 45 ? -2.930 112.398 -13.257 1.00 42.45 45 HIS B CA 1
ATOM 1370 C C . HIS B 2 45 ? -1.585 112.870 -12.727 1.00 41.67 45 HIS B C 1
ATOM 1371 O O . HIS B 2 45 ? -1.455 113.219 -11.549 1.00 42.59 45 HIS B O 1
ATOM 1378 N N . ILE B 2 46 ? -0.595 112.898 -13.614 1.00 39.20 46 ILE B N 1
ATOM 1379 C CA . ILE B 2 46 ? 0.736 113.364 -13.260 1.00 38.25 46 ILE B CA 1
ATOM 1380 C C . ILE B 2 46 ? 1.305 114.264 -14.342 1.00 38.00 46 ILE B C 1
ATOM 1381 O O . ILE B 2 46 ? 1.384 113.875 -15.506 1.00 38.32 46 ILE B O 1
ATOM 1386 N N . VAL B 2 47 ? 1.682 115.475 -13.952 1.00 36.75 47 VAL B N 1
ATOM 1387 C CA . VAL B 2 47 ? 2.299 116.410 -14.880 1.00 36.56 47 VAL B CA 1
ATOM 1388 C C . VAL B 2 47 ? 3.777 116.471 -14.505 1.00 37.67 47 VAL B C 1
ATOM 1389 O O . VAL B 2 47 ? 4.136 116.861 -13.391 1.00 37.53 47 VAL B O 1
ATOM 1393 N N . LEU B 2 48 ? 4.626 116.067 -15.442 1.00 37.57 48 LEU B N 1
ATOM 1394 C CA . LEU B 2 48 ? 6.063 116.050 -15.230 1.00 36.79 48 LEU B CA 1
ATOM 1395 C C . LEU B 2 48 ? 6.698 117.263 -15.918 1.00 35.98 48 LEU B C 1
ATOM 1396 O O . LEU B 2 48 ? 6.808 117.302 -17.144 1.00 35.82 48 LEU B O 1
ATOM 1401 N N . ASN B 2 49 ? 7.094 118.256 -15.124 1.00 34.42 49 ASN B N 1
ATOM 1402 C CA . ASN B 2 49 ? 7.709 119.469 -15.658 1.00 34.55 49 ASN B CA 1
ATOM 1403 C C . ASN B 2 49 ? 9.219 119.262 -15.808 1.00 35.17 49 ASN B C 1
ATOM 1404 O O . ASN B 2 49 ? 9.959 119.246 -14.811 1.00 34.17 49 ASN B O 1
ATOM 1409 N N . LEU B 2 50 ? 9.669 119.122 -17.055 1.00 33.40 50 LEU B N 1
ATOM 1410 C CA . LEU B 2 50 ? 11.079 118.882 -17.343 1.00 31.70 50 LEU B CA 1
ATOM 1411 C C . LEU B 2 50 ? 11.847 120.095 -17.885 1.00 32.06 50 LEU B C 1
ATOM 1412 O O . LEU B 2 50 ? 12.925 119.952 -18.469 1.00 30.80 50 LEU B O 1
ATOM 1417 N N . GLY B 2 51 ? 11.300 121.289 -17.681 1.00 31.77 51 GLY B N 1
ATOM 1418 C CA . GLY B 2 51 ? 11.958 122.488 -18.162 1.00 30.91 51 GLY B CA 1
ATOM 1419 C C . GLY B 2 51 ? 13.341 122.731 -17.585 1.00 31.77 51 GLY B C 1
ATOM 1420 O O . GLY B 2 51 ? 14.231 123.197 -18.297 1.00 31.39 51 GLY B O 1
ATOM 1421 N N . GLN B 2 52 ? 13.531 122.421 -16.304 1.00 32.83 52 GLN B N 1
ATOM 1422 C CA . GLN B 2 52 ? 14.826 122.636 -15.648 1.00 35.29 52 GLN B CA 1
ATOM 1423 C C . GLN B 2 52 ? 15.734 121.399 -15.621 1.00 35.84 52 GLN B C 1
ATOM 1424 O O . GLN B 2 52 ? 16.787 121.414 -14.976 1.00 36.50 52 GLN B O 1
ATOM 1430 N N . LEU B 2 53 ? 15.318 120.332 -16.302 1.00 34.69 53 LEU B N 1
ATOM 1431 C CA . LEU B 2 53 ? 16.097 119.095 -16.370 1.00 32.73 53 LEU B CA 1
ATOM 1432 C C . LEU B 2 53 ? 17.122 119.276 -17.485 1.00 33.19 53 LEU B C 1
ATOM 1433 O O . LEU B 2 53 ? 16.754 119.595 -18.617 1.00 33.55 53 LEU B O 1
ATOM 1438 N N . THR B 2 54 ? 18.401 119.071 -17.172 1.00 32.36 54 THR B N 1
ATOM 1439 C CA . THR B 2 54 ? 19.462 119.233 -18.162 1.00 30.82 54 THR B CA 1
ATOM 1440 C C . THR B 2 54 ? 19.947 117.916 -18.757 1.00 30.71 54 THR B C 1
ATOM 1441 O O . THR B 2 54 ? 20.687 117.911 -19.748 1.00 31.94 54 THR B O 1
ATOM 1445 N N . PHE B 2 55 ? 19.537 116.799 -18.163 1.00 28.48 55 PHE B N 1
ATOM 1446 C CA . PHE B 2 55 ? 19.947 115.500 -18.669 1.00 27.47 55 PHE B CA 1
ATOM 1447 C C . PHE B 2 55 ? 19.021 114.373 -18.253 1.00 28.25 55 PHE B C 1
ATOM 1448 O O . PHE B 2 55 ? 18.476 114.380 -17.144 1.00 27.20 55 PHE B O 1
ATOM 1456 N N . MET B 2 56 ? 18.864 113.397 -19.150 1.00 28.47 56 MET B N 1
ATOM 1457 C CA . MET B 2 56 ? 18.037 112.221 -18.891 1.00 27.26 56 MET B CA 1
ATOM 1458 C C . MET B 2 56 ? 18.467 111.065 -19.772 1.00 27.34 56 MET B C 1
ATOM 1459 O O . MET B 2 56 ? 18.736 111.254 -20.962 1.00 26.12 56 MET B O 1
ATOM 1464 N N . ASP B 2 57 ? 18.539 109.871 -19.185 1.00 27.36 57 ASP B N 1
ATOM 1465 C CA . ASP B 2 57 ? 18.874 108.669 -19.945 1.00 27.16 57 ASP B CA 1
ATOM 1466 C C . ASP B 2 57 ? 17.715 107.682 -19.789 1.00 26.72 57 ASP B C 1
ATOM 1467 O O . ASP B 2 57 ? 16.652 108.047 -19.280 1.00 25.66 57 ASP B O 1
ATOM 1472 N N . SER B 2 58 ? 17.913 106.438 -20.209 1.00 27.60 58 SER B N 1
ATOM 1473 C CA . SER B 2 58 ? 16.844 105.451 -20.129 1.00 29.71 58 SER B CA 1
ATOM 1474 C C . SER B 2 58 ? 16.309 105.231 -18.719 1.00 31.34 58 SER B C 1
ATOM 1475 O O . SER B 2 58 ? 15.188 104.762 -18.557 1.00 34.51 58 SER B O 1
ATOM 1478 N N . SER B 2 59 ? 17.092 105.560 -17.697 1.00 32.53 59 SER B N 1
ATOM 1479 C CA . SER B 2 59 ? 16.623 105.382 -16.323 1.00 32.66 59 SER B CA 1
ATOM 1480 C C . SER B 2 59 ? 15.517 106.389 -16.054 1.00 32.16 59 SER B C 1
ATOM 1481 O O . SER B 2 59 ? 14.611 106.140 -15.257 1.00 32.70 59 SER B O 1
ATOM 1484 N N . GLY B 2 60 ? 15.598 107.531 -16.725 1.00 32.27 60 GLY B N 1
ATOM 1485 C CA . GLY B 2 60 ? 14.571 108.542 -16.570 1.00 32.21 60 GLY B CA 1
ATOM 1486 C C . GLY B 2 60 ? 13.292 108.024 -17.205 1.00 33.39 60 GLY B C 1
ATOM 1487 O O . GLY B 2 60 ? 12.196 108.289 -16.711 1.00 33.87 60 GLY B O 1
ATOM 1488 N N . LEU B 2 61 ? 13.434 107.275 -18.301 1.00 32.72 61 LEU B N 1
ATOM 1489 C CA . LEU B 2 61 ? 12.287 106.703 -19.001 1.00 31.14 61 LEU B CA 1
ATOM 1490 C C . LEU B 2 61 ? 11.665 105.593 -18.174 1.00 31.83 61 LEU B C 1
ATOM 1491 O O . LEU B 2 61 ? 10.451 105.396 -18.210 1.00 29.59 61 LEU B O 1
ATOM 1496 N N . GLY B 2 62 ? 12.505 104.871 -17.432 1.00 32.02 62 GLY B N 1
ATOM 1497 C CA . GLY B 2 62 ? 12.018 103.786 -16.599 1.00 32.79 62 GLY B CA 1
ATOM 1498 C C . GLY B 2 62 ? 11.160 104.286 -15.448 1.00 35.95 62 GLY B C 1
ATOM 1499 O O . GLY B 2 62 ? 10.078 103.748 -15.187 1.00 34.96 62 GLY B O 1
ATOM 1500 N N . VAL B 2 63 ? 11.628 105.330 -14.764 1.00 37.09 63 VAL B N 1
ATOM 1501 C CA . VAL B 2 63 ? 10.890 105.883 -13.636 1.00 38.05 63 VAL B CA 1
ATOM 1502 C C . VAL B 2 63 ? 9.572 106.500 -14.103 1.00 39.71 63 VAL B C 1
ATOM 1503 O O . VAL B 2 63 ? 8.565 106.463 -13.390 1.00 41.59 63 VAL B O 1
ATOM 1507 N N . ILE B 2 64 ? 9.579 107.059 -15.306 1.00 40.10 64 ILE B N 1
ATOM 1508 C CA . ILE B 2 64 ? 8.377 107.658 -15.869 1.00 40.19 64 ILE B CA 1
ATOM 1509 C C . ILE B 2 64 ? 7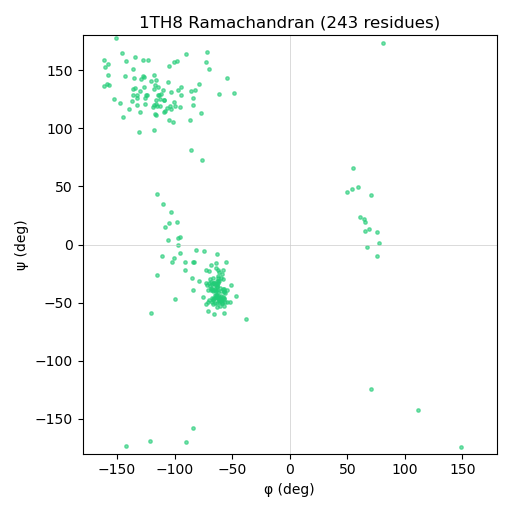.406 106.529 -16.202 1.00 40.72 64 ILE B C 1
ATOM 1510 O O . ILE B 2 64 ? 6.233 106.577 -15.845 1.00 39.78 64 ILE B O 1
ATOM 1515 N N . LEU B 2 65 ? 7.920 105.504 -16.874 1.00 41.58 65 LEU B N 1
ATOM 1516 C CA . LEU B 2 65 ? 7.126 104.348 -17.277 1.00 42.64 65 LEU B CA 1
ATOM 1517 C C . LEU B 2 65 ? 6.551 103.587 -16.074 1.00 44.04 65 LEU B C 1
ATOM 1518 O O . LEU B 2 65 ? 5.467 103.008 -16.152 1.00 43.68 65 LEU B O 1
ATOM 1523 N N . GLY B 2 66 ? 7.278 103.591 -14.961 1.00 45.37 66 GLY B N 1
ATOM 1524 C CA . GLY B 2 66 ? 6.802 102.907 -13.772 1.00 44.53 66 GLY B CA 1
ATOM 1525 C C . GLY B 2 66 ? 5.586 103.626 -13.229 1.00 45.23 66 GLY B C 1
ATOM 1526 O O . GLY B 2 66 ? 4.675 103.010 -12.681 1.00 47.41 66 GLY B O 1
ATOM 1527 N N . ARG B 2 67 ? 5.579 104.944 -13.383 1.00 45.13 67 ARG B N 1
ATOM 1528 C CA . ARG B 2 67 ? 4.471 105.771 -12.927 1.00 46.34 67 ARG B CA 1
ATOM 1529 C C . ARG B 2 67 ? 3.298 105.606 -13.897 1.00 48.65 67 ARG B C 1
ATOM 1530 O O . ARG B 2 67 ? 2.157 105.426 -13.479 1.00 49.99 67 ARG B O 1
ATOM 1538 N N . TYR B 2 68 ? 3.588 105.654 -15.193 1.00 48.87 68 TYR B N 1
ATOM 1539 C CA . TYR B 2 68 ? 2.557 105.494 -16.214 1.00 50.06 68 TYR B CA 1
ATOM 1540 C C . TYR B 2 68 ? 1.650 104.298 -15.907 1.00 50.18 68 TYR B C 1
ATOM 1541 O O . TYR B 2 68 ? 0.429 104.388 -16.029 1.00 48.41 68 TYR B O 1
ATOM 1550 N N . LYS B 2 69 ? 2.255 103.180 -15.515 1.00 51.36 69 LYS B N 1
ATOM 1551 C CA . LYS B 2 69 ? 1.498 101.974 -15.190 1.00 52.72 69 LYS B CA 1
ATOM 1552 C C . LYS B 2 69 ? 0.532 102.248 -14.044 1.00 53.55 69 LYS B C 1
ATOM 1553 O O . LYS B 2 69 ? -0.602 101.768 -14.057 1.00 53.48 69 LYS B O 1
ATOM 1559 N N . GLN B 2 70 ? 0.989 103.021 -13.057 1.00 54.10 70 GLN B N 1
ATOM 1560 C CA . GLN B 2 70 ? 0.169 103.381 -11.899 1.00 54.00 70 GLN B CA 1
ATOM 1561 C C . GLN B 2 70 ? -1.018 104.235 -12.323 1.00 53.00 70 GLN B C 1
ATOM 1562 O O . GLN B 2 70 ? -2.161 103.961 -11.957 1.00 53.73 70 GLN B O 1
ATOM 1568 N N . ILE B 2 71 ? -0.729 105.277 -13.094 1.00 52.51 71 ILE B N 1
ATOM 1569 C CA . ILE B 2 71 ? -1.745 106.203 -13.581 1.00 50.73 71 ILE B CA 1
ATOM 1570 C C . ILE B 2 71 ? -2.759 105.520 -14.492 1.00 50.12 71 ILE B C 1
ATOM 1571 O O . ILE B 2 71 ? -3.942 105.860 -14.488 1.00 49.14 71 ILE B O 1
ATOM 1576 N N . LYS B 2 72 ? -2.292 104.550 -15.265 1.00 51.15 72 LYS B N 1
ATOM 1577 C CA . LYS B 2 72 ? -3.159 103.829 -16.182 1.00 52.84 72 LYS B CA 1
ATOM 1578 C C . LYS B 2 72 ? -4.172 102.997 -15.395 1.00 54.19 72 LYS B C 1
ATOM 1579 O O . LYS B 2 72 ? -5.283 102.750 -15.865 1.00 53.54 72 LYS B O 1
ATOM 1585 N N . ASN B 2 73 ? -3.778 102.581 -14.191 1.00 55.46 73 ASN B N 1
ATOM 1586 C CA . ASN B 2 73 ? -4.632 101.785 -13.311 1.00 56.26 73 ASN B CA 1
ATOM 1587 C C . ASN B 2 73 ? -5.806 102.562 -12.730 1.00 55.36 73 ASN B C 1
ATOM 1588 O O . ASN B 2 73 ? -6.799 101.962 -12.312 1.00 56.52 73 ASN B O 1
ATOM 1593 N N . VAL B 2 74 ? -5.685 103.887 -12.679 1.00 52.41 74 VAL B N 1
ATOM 1594 C CA . VAL B 2 74 ? -6.758 104.726 -12.150 1.00 49.91 74 VAL B CA 1
ATOM 1595 C C . VAL B 2 74 ? -7.425 105.490 -13.285 1.00 48.02 74 VAL B C 1
ATOM 1596 O O . VAL B 2 74 ? -8.152 106.451 -13.054 1.00 46.95 74 VAL B O 1
ATOM 1600 N N . GLY B 2 75 ? -7.163 105.051 -14.513 1.00 48.10 75 GLY B N 1
ATOM 1601 C CA . GLY B 2 75 ? -7.746 105.690 -15.683 1.00 46.76 75 GLY B CA 1
ATOM 1602 C C . GLY B 2 75 ? -7.300 107.120 -15.926 1.00 46.92 75 GLY B C 1
ATOM 1603 O O . GLY B 2 75 ? -7.958 107.858 -16.658 1.00 47.72 75 GLY B O 1
ATOM 1604 N N . GLY B 2 76 ? -6.174 107.513 -15.333 1.00 46.44 76 GLY B N 1
ATOM 1605 C CA . GLY B 2 76 ? -5.682 108.871 -15.501 1.00 44.90 76 GLY B CA 1
ATOM 1606 C C . GLY B 2 76 ? -4.741 109.083 -16.674 1.00 43.23 76 GLY B C 1
ATOM 1607 O O . GLY B 2 76 ? -4.564 108.199 -17.516 1.00 42.33 76 GLY B O 1
ATOM 1608 N N . GLN B 2 77 ? -4.125 110.260 -16.723 1.00 43.32 77 GLN B N 1
ATOM 1609 C CA . GLN B 2 77 ? -3.206 110.589 -17.807 1.00 42.75 77 GLN B CA 1
ATOM 1610 C C . GLN B 2 77 ? -1.843 111.126 -17.360 1.00 41.50 77 GLN B C 1
ATOM 1611 O O . GLN B 2 77 ? -1.734 111.880 -16.393 1.00 38.19 77 GLN B O 1
ATOM 1617 N N . MET B 2 78 ? -0.811 110.726 -18.095 1.00 41.74 78 MET B N 1
ATOM 1618 C CA . MET B 2 78 ? 0.565 111.146 -17.843 1.00 43.78 78 MET B CA 1
ATOM 1619 C C . MET B 2 78 ? 0.913 112.253 -18.846 1.00 43.42 78 MET B C 1
ATOM 1620 O O . MET B 2 78 ? 0.814 112.053 -20.060 1.00 43.47 78 MET B O 1
ATOM 1625 N N . VAL B 2 79 ? 1.302 113.421 -18.339 1.00 42.08 79 VAL B N 1
ATOM 1626 C CA . VAL B 2 79 ? 1.665 114.546 -19.195 1.00 41.57 79 VAL B CA 1
ATOM 1627 C C . VAL B 2 79 ? 3.067 115.075 -18.882 1.00 42.44 79 VAL B C 1
ATOM 1628 O O . VAL B 2 79 ? 3.394 115.356 -17.731 1.00 43.43 79 VAL B O 1
ATOM 1632 N N . VAL B 2 80 ? 3.893 115.201 -19.913 1.00 41.91 80 VAL B N 1
ATOM 1633 C CA . VAL B 2 80 ? 5.245 115.733 -19.758 1.00 41.21 80 VAL B CA 1
ATOM 1634 C C . VAL B 2 80 ? 5.313 117.067 -20.511 1.00 39.80 80 VAL B C 1
ATOM 1635 O O . VAL B 2 80 ? 4.829 117.168 -21.645 1.00 40.04 80 VAL B O 1
ATOM 1639 N N . CYS B 2 81 ? 5.912 118.084 -19.893 1.00 37.83 81 CYS B N 1
ATOM 1640 C CA . CYS B 2 81 ? 6.003 119.400 -20.527 1.00 34.80 81 CYS B CA 1
ATOM 1641 C C . CYS B 2 81 ? 7.381 120.080 -20.457 1.00 34.18 81 CYS B C 1
ATOM 1642 O O . CYS B 2 81 ? 8.224 119.730 -19.619 1.00 32.39 81 CYS B O 1
ATOM 1645 N N . ALA B 2 82 ? 7.582 121.067 -21.338 1.00 31.75 82 ALA B N 1
ATOM 1646 C CA . ALA B 2 82 ? 8.832 121.823 -21.428 1.00 31.38 82 ALA B CA 1
ATOM 1647 C C . ALA B 2 82 ? 9.984 120.839 -21.608 1.00 31.64 82 ALA B C 1
ATOM 1648 O O . ALA B 2 82 ? 11.012 120.917 -20.935 1.00 31.48 82 ALA B O 1
ATOM 1650 N N . VAL B 2 83 ? 9.780 119.915 -22.540 1.00 32.30 83 VAL B N 1
ATOM 1651 C CA . VAL B 2 83 ? 10.734 118.867 -22.864 1.00 32.29 83 VAL B CA 1
ATOM 1652 C C . VAL B 2 83 ? 11.821 119.344 -23.822 1.00 33.21 83 VAL B C 1
ATOM 1653 O O . VAL B 2 83 ? 11.540 119.975 -24.843 1.00 33.88 83 VAL B O 1
ATOM 1657 N N . SER B 2 84 ? 13.067 119.030 -23.485 1.00 33.46 84 SER B N 1
ATOM 1658 C CA . SER B 2 84 ? 14.194 119.422 -24.312 1.00 34.15 84 SER B CA 1
ATOM 1659 C C . SER B 2 84 ? 14.209 118.563 -25.572 1.00 34.12 84 SER B C 1
ATOM 1660 O O . SER B 2 84 ? 13.646 117.472 -25.599 1.00 33.67 84 SER B O 1
ATOM 1663 N N . PRO B 2 85 ? 14.845 119.054 -26.640 1.00 35.04 85 PRO B N 1
ATOM 1664 C CA . PRO B 2 85 ? 14.894 118.270 -27.878 1.00 35.63 85 PRO B CA 1
ATOM 1665 C C . PRO B 2 85 ? 15.525 116.899 -27.638 1.00 35.80 85 PRO B C 1
ATOM 1666 O O . PRO B 2 85 ? 15.077 115.895 -28.200 1.00 36.54 85 PRO B O 1
ATOM 1670 N N . ALA B 2 86 ? 16.558 116.865 -26.795 1.00 33.94 86 ALA B N 1
ATOM 1671 C CA . ALA B 2 86 ? 17.250 115.619 -26.472 1.00 32.29 86 ALA B CA 1
ATOM 1672 C C . ALA B 2 86 ? 16.294 114.605 -25.857 1.00 31.62 86 ALA B C 1
ATOM 1673 O O . ALA B 2 86 ? 16.260 113.446 -26.267 1.00 30.55 86 ALA B O 1
ATOM 1675 N N . VAL B 2 87 ? 15.523 115.049 -24.867 1.00 30.69 87 VAL B N 1
ATOM 1676 C CA . VAL B 2 87 ? 14.568 114.184 -24.189 1.00 30.28 87 VAL B CA 1
ATOM 1677 C C . VAL B 2 87 ? 13.428 113.817 -25.122 1.00 31.03 87 VAL B C 1
ATOM 1678 O O . VAL B 2 87 ? 12.865 112.726 -25.042 1.00 29.42 87 VAL B O 1
ATOM 1682 N N . LYS B 2 88 ? 13.091 114.742 -26.006 1.00 32.91 88 LYS B N 1
ATOM 1683 C CA . LYS B 2 88 ? 12.028 114.516 -26.967 1.00 36.47 88 LYS B CA 1
ATOM 1684 C C . LYS B 2 88 ? 12.487 113.383 -27.888 1.00 37.44 88 LYS B C 1
ATOM 1685 O O . LYS B 2 88 ? 11.693 112.552 -28.329 1.00 38.25 88 LYS B O 1
ATOM 1691 N N . ARG B 2 89 ? 13.787 113.346 -28.153 1.00 36.48 89 ARG B N 1
ATOM 1692 C CA . ARG B 2 89 ? 14.366 112.325 -29.011 1.00 36.59 89 ARG B CA 1
ATOM 1693 C C . ARG B 2 89 ? 14.192 110.929 -28.393 1.00 36.90 89 ARG B C 1
ATOM 1694 O O . ARG B 2 89 ? 14.001 109.943 -29.107 1.00 36.12 89 ARG B O 1
ATOM 1702 N N . LEU B 2 90 ? 14.250 110.848 -27.065 1.00 36.99 90 LEU B N 1
ATOM 1703 C CA . LEU B 2 90 ? 14.083 109.574 -26.358 1.00 34.73 90 LEU B CA 1
ATOM 1704 C C . LEU B 2 90 ? 12.617 109.130 -26.391 1.00 34.47 90 LEU B C 1
ATOM 1705 O O . LEU B 2 90 ? 12.311 107.938 -26.422 1.00 33.62 90 LEU B O 1
ATOM 1710 N N . PHE B 2 91 ? 11.706 110.095 -26.372 1.00 34.98 91 PHE B N 1
ATOM 1711 C CA . PHE B 2 91 ? 10.293 109.771 -26.413 1.00 34.71 91 PHE B CA 1
ATOM 1712 C C . PHE B 2 91 ? 9.855 109.277 -27.779 1.00 35.27 91 PHE B C 1
ATOM 1713 O O . PHE B 2 91 ? 8.992 108.399 -27.868 1.00 37.54 91 PHE B O 1
ATOM 1721 N N . ASP B 2 92 ? 10.440 109.819 -28.844 1.00 32.42 92 ASP B N 1
ATOM 1722 C CA . ASP B 2 92 ? 10.072 109.375 -30.185 1.00 35.15 92 ASP B CA 1
ATOM 1723 C C . ASP B 2 92 ? 10.591 107.965 -30.434 1.00 36.36 92 ASP B C 1
ATOM 1724 O O . ASP B 2 92 ? 9.835 107.046 -30.754 1.00 38.15 92 ASP B O 1
ATOM 1729 N N . MET B 2 93 ? 11.899 107.829 -30.284 1.00 35.88 93 MET B N 1
ATOM 1730 C CA . MET B 2 93 ? 12.637 106.592 -30.465 1.00 35.49 93 MET B CA 1
ATOM 1731 C C . MET B 2 93 ? 12.043 105.408 -29.689 1.00 36.19 93 MET B C 1
ATOM 1732 O O . MET B 2 93 ? 12.073 104.264 -30.162 1.00 33.28 93 MET B O 1
ATOM 1737 N N . SER B 2 94 ? 11.494 105.690 -28.506 1.00 34.37 94 SER B N 1
ATOM 1738 C CA . SER B 2 94 ? 10.913 104.653 -27.660 1.00 33.13 94 SER B CA 1
ATOM 1739 C C . SER B 2 94 ? 9.400 104.492 -27.834 1.00 34.40 94 SER B C 1
ATOM 1740 O O . SER B 2 94 ? 8.798 103.573 -27.273 1.00 34.94 94 SER B O 1
ATOM 1743 N N . GLY B 2 95 ? 8.782 105.382 -28.602 1.00 33.79 95 GLY B N 1
ATOM 1744 C CA . GLY B 2 95 ? 7.351 105.285 -28.817 1.00 30.52 95 GLY B CA 1
ATOM 1745 C C . GLY B 2 95 ? 6.534 105.792 -27.648 1.00 30.18 95 GLY B C 1
ATOM 1746 O O . GLY B 2 95 ? 5.308 105.734 -27.680 1.00 29.74 95 GLY B O 1
ATOM 1747 N N . LEU B 2 96 ? 7.207 106.276 -26.606 1.00 30.63 96 LEU B N 1
ATOM 1748 C CA . LEU B 2 96 ? 6.520 106.806 -25.430 1.00 30.06 96 LEU B CA 1
ATOM 1749 C C . LEU B 2 96 ? 5.663 108.006 -25.796 1.00 31.10 96 LEU B C 1
ATOM 1750 O O . LEU B 2 96 ? 4.725 108.353 -25.081 1.00 33.23 96 LEU B O 1
ATOM 1755 N N . PHE B 2 97 ? 5.983 108.645 -26.912 1.00 31.58 97 PHE B N 1
ATOM 1756 C CA . PHE B 2 97 ? 5.223 109.805 -27.346 1.00 32.91 97 PHE B CA 1
ATOM 1757 C C . PHE B 2 97 ? 3.785 109.423 -27.678 1.00 34.23 97 PHE B C 1
ATOM 1758 O O . PHE B 2 97 ? 2.917 110.287 -27.766 1.00 35.82 97 PHE B O 1
ATOM 1766 N N . LYS B 2 98 ? 3.541 108.126 -27.838 1.00 34.75 98 LYS B N 1
ATOM 1767 C CA . LYS B 2 98 ? 2.224 107.611 -28.188 1.00 37.62 98 LYS B CA 1
ATOM 1768 C C . LYS B 2 98 ? 1.300 107.402 -27.005 1.00 37.19 98 LYS B C 1
ATOM 1769 O O . LYS B 2 98 ? 0.084 107.470 -27.145 1.00 39.07 98 LYS B O 1
ATOM 1775 N N . ILE B 2 99 ? 1.870 107.127 -25.843 1.00 36.53 99 ILE B N 1
ATOM 1776 C CA . ILE B 2 99 ? 1.057 106.887 -24.667 1.00 35.65 99 ILE B CA 1
ATOM 1777 C C . ILE B 2 99 ? 1.164 107.993 -23.626 1.00 36.34 99 ILE B C 1
ATOM 1778 O O . ILE B 2 99 ? 0.408 108.020 -22.659 1.00 37.87 99 ILE B O 1
ATOM 1783 N N . ILE B 2 100 ? 2.105 108.907 -23.818 1.00 36.07 100 ILE B N 1
ATOM 1784 C CA . ILE B 2 100 ? 2.276 109.997 -22.875 1.00 36.36 100 ILE B CA 1
ATOM 1785 C C . ILE B 2 100 ? 2.177 111.302 -23.641 1.00 36.69 100 ILE B C 1
ATOM 1786 O O . ILE B 2 100 ? 2.837 111.485 -24.658 1.00 37.30 100 ILE B O 1
ATOM 1791 N N . ARG B 2 101 ? 1.335 112.201 -23.151 1.00 36.44 101 ARG B N 1
ATOM 1792 C CA . ARG B 2 101 ? 1.130 113.480 -23.799 1.00 37.30 101 ARG B CA 1
ATOM 1793 C C . ARG B 2 101 ? 2.257 114.455 -23.479 1.00 37.90 101 ARG B C 1
ATOM 1794 O O . ARG B 2 101 ? 2.723 114.538 -22.341 1.00 38.58 101 ARG B O 1
ATOM 1802 N N . VAL B 2 102 ? 2.685 115.188 -24.502 1.00 38.03 102 VAL B N 1
ATOM 1803 C CA . VAL B 2 102 ? 3.747 116.181 -24.386 1.00 36.21 102 VAL B CA 1
ATOM 1804 C C . VAL B 2 102 ? 3.152 117.566 -24.605 1.00 38.00 102 VAL B C 1
ATOM 1805 O O . VAL B 2 102 ? 2.511 117.814 -25.621 1.00 40.38 102 VAL B O 1
ATOM 1809 N N . GLU B 2 103 ? 3.354 118.467 -23.651 1.00 38.76 103 GLU B N 1
ATOM 1810 C CA . GLU B 2 103 ? 2.837 119.823 -23.775 1.00 36.89 103 GLU B CA 1
ATOM 1811 C C . GLU B 2 103 ? 3.956 120.854 -23.671 1.00 36.82 103 GLU B C 1
ATOM 1812 O O . GLU B 2 103 ? 5.025 120.562 -23.140 1.00 36.20 103 GLU B O 1
ATOM 1818 N N . ALA B 2 104 ? 3.709 122.058 -24.185 1.00 36.68 104 ALA B N 1
ATOM 1819 C CA . ALA B 2 104 ? 4.714 123.119 -24.182 1.00 35.82 104 ALA B CA 1
ATOM 1820 C C . ALA B 2 104 ? 5.209 123.505 -22.799 1.00 36.44 104 ALA B C 1
ATOM 1821 O O . ALA B 2 104 ? 6.408 123.627 -22.583 1.00 37.68 104 ALA B O 1
ATOM 1823 N N . ASP B 2 105 ? 4.293 123.716 -21.866 1.00 37.65 105 ASP B N 1
ATOM 1824 C CA . ASP B 2 105 ? 4.688 124.098 -20.519 1.00 38.43 105 ASP B CA 1
ATOM 1825 C C . ASP B 2 105 ? 3.676 123.622 -19.489 1.00 37.15 105 ASP B C 1
ATOM 1826 O O . ASP B 2 105 ? 2.646 123.051 -19.840 1.00 37.79 105 ASP B O 1
ATOM 1831 N N . GLU B 2 106 ? 3.972 123.872 -18.220 1.00 36.85 106 GLU B N 1
ATOM 1832 C CA . GLU B 2 106 ? 3.117 123.446 -17.120 1.00 37.77 106 GLU B CA 1
ATOM 1833 C C . GLU B 2 106 ? 1.687 123.982 -17.199 1.00 37.27 106 GLU B C 1
ATOM 1834 O O . GLU B 2 106 ? 0.733 123.270 -16.879 1.00 36.61 106 GLU B O 1
ATOM 1840 N N . GLN B 2 107 ? 1.543 125.231 -17.630 1.00 37.26 107 GLN B N 1
ATOM 1841 C CA . GLN B 2 107 ? 0.227 125.858 -17.740 1.00 36.98 107 GLN B CA 1
ATOM 1842 C C . GLN B 2 107 ? -0.663 125.147 -18.769 1.00 37.46 107 GLN B C 1
ATOM 1843 O O . GLN B 2 107 ? -1.810 124.810 -18.470 1.00 37.70 107 GLN B O 1
ATOM 1849 N N . PHE B 2 108 ? -0.146 124.920 -19.974 1.00 36.46 108 PHE B N 1
ATOM 1850 C CA . PHE B 2 108 ? -0.926 124.222 -20.991 1.00 37.47 108 PHE B CA 1
ATOM 1851 C C . PHE B 2 108 ? -1.182 122.787 -20.552 1.00 37.52 108 PHE B C 1
ATOM 1852 O O . PHE B 2 108 ? -2.218 122.205 -20.865 1.00 38.50 108 PHE B O 1
ATOM 1860 N N . ALA B 2 109 ? -0.225 122.211 -19.835 1.00 36.58 109 ALA B N 1
ATOM 1861 C CA . ALA B 2 109 ? -0.380 120.849 -19.371 1.00 36.02 109 ALA B CA 1
ATOM 1862 C C . ALA B 2 109 ? -1.530 120.808 -18.369 1.00 36.08 109 ALA B C 1
ATOM 1863 O O . ALA B 2 109 ? -2.389 119.933 -18.441 1.00 34.77 109 ALA B O 1
ATOM 1865 N N . LEU B 2 110 ? -1.543 121.763 -17.441 1.00 36.62 110 LEU B N 1
ATOM 1866 C CA . LEU B 2 110 ? -2.593 121.829 -16.435 1.00 37.49 110 LEU B CA 1
ATOM 1867 C C . LEU B 2 110 ? -3.944 122.093 -17.094 1.00 38.30 110 LEU B C 1
ATOM 1868 O O . LEU B 2 110 ? -4.956 121.514 -16.694 1.00 38.27 110 LEU B O 1
ATOM 1873 N N . GLN B 2 111 ? -3.955 122.958 -18.107 1.00 37.33 111 GLN B N 1
ATOM 1874 C CA . GLN B 2 111 ? -5.180 123.262 -18.839 1.00 38.73 111 GLN B CA 1
ATOM 1875 C C . GLN B 2 111 ? -5.721 121.995 -19.496 1.00 38.41 111 GLN B C 1
ATOM 1876 O O . GLN B 2 111 ? -6.921 121.733 -19.464 1.00 40.17 111 GLN B O 1
ATOM 1882 N N . ALA B 2 112 ? -4.833 121.218 -20.102 1.00 37.28 112 ALA B N 1
ATOM 1883 C CA . ALA B 2 112 ? -5.232 119.979 -20.755 1.00 38.31 112 ALA B CA 1
ATOM 1884 C C . ALA B 2 112 ? -5.902 119.039 -19.759 1.00 39.05 112 ALA B C 1
ATOM 1885 O O . ALA B 2 112 ? -6.710 118.193 -20.133 1.00 41.03 112 ALA B O 1
ATOM 1887 N N . LEU B 2 113 ? -5.565 119.194 -18.484 1.00 39.38 113 LEU B N 1
ATOM 1888 C CA . LEU B 2 113 ? -6.125 118.348 -17.442 1.00 38.73 113 LEU B CA 1
ATOM 1889 C C . LEU B 2 113 ? -7.304 119.004 -16.737 1.00 39.74 113 LEU B C 1
ATOM 1890 O O . LEU B 2 113 ? -7.826 118.473 -15.755 1.00 39.32 113 LEU B O 1
ATOM 1895 N N . GLY B 2 114 ? -7.713 120.166 -17.236 1.00 40.56 114 GLY B N 1
ATOM 1896 C CA . GLY B 2 114 ? -8.841 120.868 -16.651 1.00 44.50 114 GLY B CA 1
ATOM 1897 C C . GLY B 2 114 ? -8.635 121.461 -15.268 1.00 47.32 114 GLY B C 1
ATOM 1898 O O . GLY B 2 114 ? -9.602 121.848 -14.614 1.00 47.99 114 GLY B O 1
ATOM 1899 N N . VAL B 2 115 ? -7.388 121.544 -14.814 1.00 49.35 115 VAL B N 1
ATOM 1900 C CA . VAL B 2 115 ? -7.102 122.103 -13.497 1.00 51.76 115 VAL B CA 1
ATOM 1901 C C . VAL B 2 115 ? -6.400 123.452 -13.601 1.00 52.92 115 VAL B C 1
ATOM 1902 O O . VAL B 2 115 ? -5.551 123.791 -12.780 1.00 51.91 115 VAL B O 1
ATOM 1906 N N . ALA B 2 116 ? -6.767 124.220 -14.620 1.00 55.28 116 ALA B N 1
ATOM 1907 C CA . ALA B 2 116 ? -6.189 125.538 -14.841 1.00 57.87 116 ALA B CA 1
ATOM 1908 C C . ALA B 2 116 ? -6.791 126.178 -16.092 1.00 59.96 116 ALA B C 1
ATOM 1909 O O . ALA B 2 116 ? -7.601 125.508 -16.775 1.00 60.79 116 ALA B O 1
#

Solvent-accessible surface area: 11603 Å² total; per-residue (Å²): 248,116,65,81,30,94,30,104,17,42,1,110,26,80,26,0,35,91,0,4,94,32,0,11,69,35,1,42,90,37,126,21,81,131,95,33,18,33,22,3,52,3,0,0,0,4,3,0,7,33,4,1,31,73,7,30,101,83,63,55,125,8,90,0,20,0,10,0,31,6,61,132,21,33,1,51,0,26,3,69,13,149,8,68,13,37,118,69,49,104,118,43,62,108,109,190,49,139,20,44,14,12,26,35,0,0,80,71,12,7,76,54,7,81,13,114,20,116,83,115,138,10,18,42,9,54,0,40,27,84,53,87,103,30,63,35,75,52,62,42,79,132,47,0,0,0,2,60,2,46,18,46,0,3,42,77,15,4,69,88,5,60,87,56,5,31,87,28,31,134,129,137,91,14,108,19,2,0,9,27,2,38,128,11,112,12,7,1,14,21,0,1,1,6,4,36,17,16,23,127,60,2,123,132,76,47,9,75,3,0,0,0,35,18,38,98,39,6,92,99,3,2,83,46,26,18,11,100,156,78,2,107,59,34,71,53,31,114,94,0,8,79,38,24,61,15,89